Protein AF-A0A1E5XTE6-F1 (afdb_monomer)

Radius of gyration: 17.79 Å; Cα contacts (8 Å, |Δi|>4): 264; chains: 1; bounding box: 43×32×49 Å

Structure (mmCIF, N/CA/C/O backbone):
data_AF-A0A1E5XTE6-F1
#
_entry.id   AF-A0A1E5XTE6-F1
#
loop_
_atom_site.group_PDB
_atom_site.id
_atom_site.type_symbol
_atom_site.label_atom_id
_atom_site.label_alt_id
_atom_site.label_comp_id
_atom_site.label_asym_id
_atom_site.label_entity_id
_atom_site.label_seq_id
_atom_site.pdbx_PDB_ins_code
_atom_site.Cartn_x
_atom_site.Cartn_y
_atom_site.Cartn_z
_atom_site.occupancy
_atom_site.B_iso_or_equiv
_atom_site.auth_seq_id
_atom_site.auth_comp_id
_atom_site.auth_asym_id
_atom_site.auth_atom_id
_atom_site.pdbx_PDB_model_num
ATOM 1 N N . MET A 1 1 ? 0.209 -12.348 11.821 1.00 59.66 1 MET A N 1
ATOM 2 C CA . MET A 1 1 ? -1.000 -13.215 11.866 1.00 59.66 1 MET A CA 1
ATOM 3 C C . MET A 1 1 ? -1.459 -13.633 13.273 1.00 59.66 1 MET A C 1
ATOM 5 O O . MET A 1 1 ? -2.660 -13.763 13.460 1.00 59.66 1 MET A O 1
ATOM 9 N N . LYS A 1 2 ? -0.587 -13.819 14.286 1.00 72.31 2 LYS A N 1
ATOM 10 C CA . LYS A 1 2 ? -1.040 -14.134 15.665 1.00 72.31 2 LYS A CA 1
ATOM 11 C C . LYS A 1 2 ? -1.803 -12.981 16.343 1.00 72.31 2 LYS A C 1
ATOM 13 O O . LYS A 1 2 ? -2.797 -13.250 17.003 1.00 72.31 2 LYS A O 1
ATOM 18 N N . LEU A 1 3 ? -1.388 -11.728 16.138 1.00 76.50 3 LEU A N 1
ATOM 19 C CA . LEU A 1 3 ? -2.021 -10.541 16.736 1.00 76.50 3 LEU A CA 1
ATOM 20 C C . LEU A 1 3 ? -3.487 -10.357 16.299 1.00 76.50 3 LEU A C 1
ATOM 22 O O . LEU A 1 3 ? -4.369 -10.307 17.147 1.00 76.50 3 LEU A O 1
ATOM 26 N N . LEU A 1 4 ? -3.759 -10.395 14.988 1.00 78.06 4 LEU A N 1
ATOM 27 C CA . LEU A 1 4 ? -5.119 -10.281 14.433 1.00 78.06 4 LEU A CA 1
ATOM 28 C C . LEU A 1 4 ? -6.089 -11.329 15.004 1.00 78.06 4 LEU A C 1
ATOM 30 O O . LEU A 1 4 ? -7.251 -11.038 15.254 1.00 78.06 4 LEU A O 1
ATOM 34 N N . ARG A 1 5 ? -5.609 -12.547 15.294 1.00 81.88 5 ARG A N 1
ATOM 35 C CA . ARG A 1 5 ? -6.439 -13.592 15.922 1.00 81.88 5 ARG A CA 1
ATOM 36 C C . ARG A 1 5 ? -6.878 -13.239 17.346 1.00 81.88 5 ARG A C 1
ATOM 38 O O . ARG A 1 5 ? -7.955 -13.659 17.747 1.00 81.88 5 ARG A O 1
ATOM 45 N N . HIS A 1 6 ? -6.070 -12.497 18.106 1.00 84.06 6 HIS A N 1
ATOM 46 C CA . HIS A 1 6 ? -6.408 -12.128 19.488 1.00 84.06 6 HIS A CA 1
ATOM 47 C C . HIS A 1 6 ? -7.470 -11.030 19.544 1.00 84.06 6 HIS A C 1
ATOM 49 O O . HIS A 1 6 ? -8.305 -11.039 20.450 1.00 84.06 6 HIS A O 1
ATOM 55 N N . VAL A 1 7 ? -7.456 -10.118 18.567 1.00 84.50 7 VAL A N 1
ATOM 56 C CA . VAL A 1 7 ? -8.410 -9.005 18.497 1.00 84.50 7 VAL A CA 1
ATOM 57 C C . VAL A 1 7 ? -9.674 -9.331 17.697 1.00 84.50 7 VAL A C 1
ATOM 59 O O . VAL A 1 7 ? -10.677 -8.649 17.856 1.00 84.50 7 VAL A O 1
ATOM 62 N N . ALA A 1 8 ? -9.682 -10.410 16.905 1.00 84.75 8 ALA A N 1
ATOM 63 C CA . ALA A 1 8 ? -10.804 -10.772 16.030 1.00 84.75 8 ALA A CA 1
ATOM 64 C C . ALA A 1 8 ? -12.168 -10.880 16.739 1.00 84.75 8 ALA A C 1
ATOM 66 O O . ALA A 1 8 ? -13.195 -10.585 16.134 1.00 84.75 8 ALA A O 1
ATOM 67 N N . LYS A 1 9 ? -12.189 -11.269 18.020 1.00 90.38 9 LYS A N 1
ATOM 68 C CA . LYS A 1 9 ? -13.421 -11.371 18.825 1.00 90.38 9 LYS A CA 1
ATOM 69 C C . LYS A 1 9 ? -14.097 -10.023 19.121 1.00 90.38 9 LYS A C 1
ATOM 71 O O . LYS A 1 9 ? -15.209 -10.018 19.628 1.00 90.38 9 LYS A O 1
ATOM 76 N N . PHE A 1 10 ? -13.431 -8.906 18.828 1.00 91.50 10 PHE A N 1
ATOM 77 C CA . PHE A 1 10 ? -13.929 -7.547 19.059 1.00 91.50 10 PHE A CA 1
ATOM 78 C C . PHE A 1 10 ? -14.399 -6.852 17.768 1.00 91.50 10 PHE A C 1
ATOM 80 O O . PHE A 1 10 ? -14.684 -5.661 17.779 1.00 91.50 10 PHE A O 1
ATOM 87 N N . ARG A 1 11 ? -14.473 -7.563 16.633 1.00 89.00 11 ARG A N 1
ATOM 88 C CA . ARG A 1 11 ? -14.820 -6.968 15.326 1.00 89.00 11 ARG A CA 1
ATOM 89 C C . ARG A 1 11 ? -16.251 -6.445 15.230 1.00 89.00 11 ARG A C 1
ATOM 91 O O . ARG A 1 11 ? -16.486 -5.475 14.525 1.00 89.00 11 ARG A O 1
ATOM 98 N N . GLU A 1 12 ? -17.187 -7.091 15.922 1.00 89.25 12 GLU A N 1
ATOM 99 C CA . GLU A 1 12 ? -18.621 -6.783 15.815 1.00 89.25 12 GLU A CA 1
ATOM 100 C C . GLU A 1 12 ? -19.008 -5.477 16.517 1.00 89.25 12 GLU A C 1
ATOM 102 O O . GLU A 1 12 ? -20.039 -4.881 16.208 1.00 89.25 12 GLU A O 1
ATOM 107 N N . LYS A 1 13 ? -18.190 -5.020 17.472 1.00 92.88 13 LYS A N 1
ATOM 108 C CA . LYS A 1 13 ? -18.431 -3.768 18.181 1.00 92.88 13 LYS A CA 1
ATOM 109 C C . LYS A 1 13 ? -17.763 -2.621 17.437 1.00 92.88 13 LYS A C 1
ATOM 111 O O . LYS A 1 13 ? -16.581 -2.691 17.125 1.00 92.88 13 LYS A O 1
ATOM 116 N N . VAL A 1 14 ? -18.516 -1.551 17.208 1.00 93.69 14 VAL A N 1
ATOM 117 C CA . VAL A 1 14 ? -18.035 -0.327 16.559 1.00 93.69 14 VAL A CA 1
ATOM 118 C C . VAL A 1 14 ? -17.758 0.740 17.617 1.00 93.69 14 VAL A C 1
ATOM 120 O O . VAL A 1 14 ? -18.529 0.908 18.564 1.00 93.69 14 VAL A O 1
ATOM 123 N N . VAL A 1 15 ? -16.641 1.445 17.464 1.00 95.44 15 VAL A N 1
ATOM 124 C CA . VAL A 1 15 ? -16.183 2.547 18.319 1.00 95.44 15 VAL A CA 1
ATOM 125 C C . VAL A 1 15 ? -15.617 3.679 17.455 1.00 95.44 15 VAL A C 1
ATOM 127 O O . VAL A 1 15 ? -15.403 3.505 16.258 1.00 95.44 15 VAL A O 1
ATOM 130 N N . SER A 1 16 ? -15.364 4.843 18.056 1.00 94.94 16 SER A N 1
ATOM 131 C CA . SER A 1 16 ? -14.774 5.983 17.347 1.00 94.94 16 SER A CA 1
ATOM 132 C C . SER A 1 16 ? -13.249 5.952 17.441 1.00 94.94 16 SER A C 1
ATOM 134 O O . SER A 1 16 ? -12.698 6.036 18.537 1.00 94.94 16 SER A O 1
ATOM 136 N N . VAL A 1 17 ? -12.572 5.872 16.295 1.00 92.75 17 VAL A N 1
ATOM 137 C CA . VAL A 1 17 ? -11.114 6.015 16.163 1.00 92.75 17 VAL A CA 1
ATOM 138 C C . VAL A 1 17 ? -10.849 7.189 15.234 1.00 92.75 17 VAL A C 1
ATOM 140 O O . VAL A 1 17 ? -11.405 7.255 14.141 1.00 92.75 17 VAL A O 1
ATOM 143 N N . PHE A 1 18 ? -10.045 8.158 15.675 1.00 90.56 18 PHE A N 1
ATOM 144 C CA . PHE A 1 18 ? -9.813 9.409 14.941 1.00 90.56 18 PHE A CA 1
ATOM 145 C C . PHE A 1 18 ? -11.105 10.110 14.484 1.00 90.56 18 PHE A C 1
ATOM 147 O O . PHE A 1 18 ? -11.116 10.748 13.437 1.00 90.56 18 PHE A O 1
ATOM 154 N N . GLY A 1 19 ? -12.210 9.990 15.229 1.00 91.19 19 GLY A N 1
ATOM 155 C CA . GLY A 1 19 ? -13.491 10.618 14.889 1.00 91.19 19 GLY A CA 1
ATOM 156 C C . GLY A 1 19 ? -14.274 9.943 13.754 1.00 91.19 19 GLY A C 1
ATOM 157 O O . GLY A 1 19 ? -15.146 10.590 13.178 1.00 91.19 19 GLY A O 1
ATOM 158 N N . VAL A 1 20 ? -13.959 8.693 13.405 1.00 95.62 20 VAL A N 1
ATOM 159 C CA . VAL A 1 20 ? -14.727 7.853 12.466 1.00 95.62 20 VAL A CA 1
ATOM 160 C C . VAL A 1 20 ? -15.014 6.488 13.075 1.00 95.62 20 VAL A C 1
ATOM 162 O O . VAL A 1 20 ? -14.277 6.013 13.938 1.00 95.62 20 VAL A O 1
ATOM 165 N N . ASP A 1 21 ? -16.080 5.857 12.593 1.00 96.62 21 ASP A N 1
ATOM 166 C CA . ASP A 1 21 ? -16.481 4.519 13.012 1.00 96.62 21 ASP A CA 1
ATOM 167 C C . ASP A 1 21 ? -15.451 3.473 12.571 1.00 96.62 21 ASP A C 1
ATOM 169 O O . ASP A 1 21 ? -15.122 3.346 11.388 1.00 96.62 21 ASP A O 1
ATOM 173 N N . ALA A 1 22 ? -14.959 2.709 13.541 1.00 97.19 22 ALA A N 1
ATOM 174 C CA . ALA A 1 22 ? -13.994 1.634 13.375 1.00 97.19 22 ALA A CA 1
ATOM 175 C C . ALA A 1 22 ? -14.396 0.432 14.245 1.00 97.19 22 ALA A C 1
ATOM 177 O O . ALA A 1 22 ? -15.041 0.615 15.282 1.00 97.19 22 ALA A O 1
ATOM 178 N N . PRO A 1 23 ? -14.006 -0.802 13.890 1.00 96.81 23 PRO A N 1
ATOM 179 C CA . PRO A 1 23 ? -14.195 -1.932 14.786 1.00 96.81 23 PRO A CA 1
ATOM 180 C C . PRO A 1 23 ? -13.343 -1.760 16.052 1.00 96.81 23 PRO A C 1
ATOM 182 O O . PRO A 1 23 ? -12.212 -1.271 16.000 1.00 96.81 23 PRO A O 1
ATOM 185 N N . GLU A 1 24 ? -13.851 -2.215 17.196 1.00 96.56 24 GLU A N 1
ATOM 186 C CA . GLU A 1 24 ? -13.139 -2.183 18.480 1.00 96.56 24 GLU A CA 1
ATOM 187 C C . GLU A 1 24 ? -11.806 -2.939 18.386 1.00 96.56 24 GLU A C 1
ATOM 189 O O . GLU A 1 24 ? -10.819 -2.526 18.990 1.00 96.56 24 GLU A O 1
ATOM 194 N N . SER A 1 25 ? -11.726 -3.976 17.543 1.00 96.69 25 SER A N 1
ATOM 195 C CA . SER A 1 25 ? -10.467 -4.664 17.240 1.00 96.69 25 SER A CA 1
ATOM 196 C C . SER A 1 25 ? -9.388 -3.738 16.664 1.00 96.69 25 SER A C 1
ATOM 198 O O . SER A 1 25 ? -8.224 -3.888 17.030 1.00 96.69 25 SER A O 1
ATOM 200 N N . ALA A 1 26 ? -9.749 -2.769 15.815 1.00 97.06 26 ALA A N 1
ATOM 201 C CA . ALA A 1 26 ? -8.817 -1.765 15.305 1.00 97.06 26 ALA A CA 1
ATOM 202 C C . ALA A 1 26 ? -8.461 -0.735 16.385 1.00 97.06 26 ALA A C 1
ATOM 204 O O . ALA A 1 26 ? -7.284 -0.419 16.544 1.00 97.06 26 ALA A O 1
ATOM 205 N N . SER A 1 27 ? -9.441 -0.273 17.172 1.00 97.00 27 SER A N 1
ATOM 206 C CA . SER A 1 27 ? -9.195 0.660 18.285 1.00 97.00 27 SER A CA 1
ATOM 207 C C . SER A 1 27 ? -8.181 0.109 19.277 1.00 97.00 27 SER A C 1
ATOM 209 O O . SER A 1 27 ? -7.218 0.793 19.593 1.00 97.00 27 SER A O 1
ATOM 211 N N . LEU A 1 28 ? -8.325 -1.153 19.693 1.00 96.12 28 LEU A N 1
ATOM 212 C CA . LEU A 1 28 ? -7.395 -1.788 20.629 1.00 96.12 28 LEU A CA 1
ATOM 213 C C . LEU A 1 28 ? -5.955 -1.809 20.096 1.00 96.12 28 LEU A C 1
ATOM 215 O O . LEU A 1 28 ? -5.012 -1.645 20.864 1.00 96.12 28 LEU A O 1
ATOM 219 N N . LEU A 1 29 ? -5.772 -1.999 18.785 1.00 96.88 29 LEU A N 1
ATOM 220 C CA . LEU A 1 29 ? -4.450 -1.960 18.156 1.00 96.88 29 LEU A CA 1
ATOM 221 C C . LEU A 1 29 ? -3.876 -0.537 18.115 1.00 96.88 29 LEU A C 1
ATOM 223 O O . LEU A 1 29 ? -2.678 -0.367 18.330 1.00 96.88 29 LEU A O 1
ATOM 227 N N . ILE A 1 30 ? -4.716 0.473 17.874 1.00 97.50 30 ILE A N 1
ATOM 228 C CA . ILE A 1 30 ? -4.314 1.885 17.918 1.00 97.50 30 ILE A CA 1
ATOM 229 C C . ILE A 1 30 ? -3.987 2.322 19.349 1.00 97.50 30 ILE A C 1
ATOM 231 O O . ILE A 1 30 ? -2.958 2.955 19.565 1.00 97.50 30 ILE A O 1
ATOM 235 N N . ASP A 1 31 ? -4.771 1.915 20.345 1.00 95.62 31 ASP A N 1
ATOM 236 C CA . ASP A 1 31 ? -4.532 2.247 21.755 1.00 95.62 31 ASP A CA 1
ATOM 237 C C . ASP A 1 31 ? -3.196 1.673 22.262 1.00 95.62 31 ASP A C 1
ATOM 239 O O . ASP A 1 31 ? -2.497 2.302 23.061 1.00 95.62 31 ASP A O 1
ATOM 243 N N . MET A 1 32 ? -2.779 0.509 21.746 1.00 95.75 32 MET A N 1
ATOM 244 C CA . MET A 1 32 ? -1.471 -0.084 22.054 1.00 95.75 32 MET A CA 1
ATOM 245 C C . MET A 1 32 ? -0.282 0.769 21.585 1.00 95.75 32 MET A C 1
ATOM 247 O O . MET A 1 32 ? 0.823 0.605 22.116 1.00 95.75 32 MET A O 1
ATOM 251 N N . LEU A 1 33 ? -0.473 1.702 20.643 1.00 95.81 33 LEU A N 1
ATOM 252 C CA . LEU A 1 33 ? 0.588 2.619 20.218 1.00 95.81 33 LEU A CA 1
ATOM 253 C C . LEU A 1 33 ? 1.073 3.494 21.380 1.00 95.81 33 LEU A C 1
ATOM 255 O O . LEU A 1 33 ? 2.259 3.801 21.438 1.00 95.81 33 LEU A O 1
ATOM 259 N N . ALA A 1 34 ? 0.218 3.849 22.344 1.00 94.81 34 ALA A N 1
ATOM 260 C CA . ALA A 1 34 ? 0.623 4.669 23.490 1.00 94.81 34 ALA A CA 1
ATOM 261 C C . ALA A 1 34 ? 1.666 3.986 24.400 1.00 94.81 34 ALA A C 1
ATOM 263 O O . ALA A 1 34 ? 2.320 4.654 25.195 1.00 94.81 34 ALA A O 1
ATOM 264 N N . GLN A 1 35 ? 1.815 2.661 24.295 1.00 95.56 35 GLN A N 1
ATOM 265 C CA . GLN A 1 35 ? 2.713 1.847 25.125 1.00 95.56 35 GLN A CA 1
ATOM 266 C C . GLN A 1 35 ? 3.827 1.167 24.316 1.00 95.56 35 GLN A C 1
ATOM 268 O O . GLN A 1 35 ? 4.592 0.376 24.864 1.00 95.56 35 GLN A O 1
ATOM 273 N N . THR A 1 36 ? 3.908 1.431 23.011 1.00 96.00 36 THR A N 1
ATOM 274 C CA . THR A 1 36 ? 4.848 0.753 22.113 1.00 96.00 36 THR A CA 1
ATOM 275 C C . THR A 1 36 ? 5.836 1.763 21.554 1.00 96.00 36 THR A C 1
ATOM 277 O O . THR A 1 36 ? 5.445 2.616 20.766 1.00 96.00 36 THR A O 1
ATOM 280 N N . GLU A 1 37 ? 7.113 1.658 21.916 1.00 95.06 37 GLU A N 1
ATOM 281 C CA . GLU A 1 37 ? 8.170 2.532 21.378 1.00 95.06 37 GLU A CA 1
ATOM 282 C C . GLU A 1 37 ? 8.828 1.959 20.115 1.00 95.06 37 GLU A C 1
ATOM 284 O O . GLU A 1 37 ? 9.265 2.716 19.253 1.00 95.06 37 GLU A O 1
ATOM 289 N N . ASP A 1 38 ? 8.871 0.628 19.972 1.00 96.44 38 ASP A N 1
ATOM 290 C CA . ASP A 1 38 ? 9.551 -0.038 18.857 1.00 96.44 38 ASP A CA 1
ATOM 291 C C . ASP A 1 38 ? 8.891 0.288 17.496 1.00 96.44 38 ASP A C 1
ATOM 293 O O . ASP A 1 38 ? 7.729 -0.081 17.278 1.00 96.44 38 ASP A O 1
ATOM 297 N N . PRO A 1 39 ? 9.612 0.920 16.547 1.00 93.75 39 PRO A N 1
ATOM 298 C CA . PRO A 1 39 ? 9.054 1.342 15.260 1.00 93.75 39 PRO A CA 1
ATOM 299 C C . PRO A 1 39 ? 8.437 0.204 14.435 1.00 93.75 39 PRO A C 1
ATOM 301 O O . PRO A 1 39 ? 7.409 0.387 13.779 1.00 93.75 39 PRO A O 1
ATOM 304 N N . MET A 1 40 ? 9.022 -0.996 14.484 1.00 92.19 40 MET A N 1
ATOM 305 C CA . MET A 1 40 ? 8.545 -2.148 13.713 1.00 92.19 40 MET A CA 1
ATOM 306 C C . MET A 1 40 ? 7.235 -2.705 14.275 1.00 92.19 40 MET A C 1
ATOM 308 O O . MET A 1 40 ? 6.316 -3.048 13.519 1.00 92.19 40 MET A O 1
ATOM 312 N N . LEU A 1 41 ? 7.112 -2.766 15.601 1.00 95.12 41 LEU A N 1
ATOM 313 C CA . LEU A 1 41 ? 5.874 -3.133 16.277 1.00 95.12 41 LEU A CA 1
ATOM 314 C C . LEU A 1 41 ? 4.791 -2.083 16.047 1.00 95.12 41 LEU A C 1
ATOM 316 O O . LEU A 1 41 ? 3.669 -2.453 15.708 1.00 95.12 41 LEU A O 1
ATOM 320 N N . ARG A 1 42 ? 5.121 -0.792 16.134 1.00 97.06 42 ARG A N 1
ATOM 321 C CA . ARG A 1 42 ? 4.185 0.300 15.819 1.00 97.06 42 ARG A CA 1
ATOM 322 C C . ARG A 1 42 ? 3.669 0.207 14.383 1.00 97.06 42 ARG A C 1
ATOM 324 O O . ARG A 1 42 ? 2.462 0.210 14.156 1.00 97.06 42 ARG A O 1
ATOM 331 N N . SER A 1 43 ? 4.565 0.002 13.418 1.00 94.56 43 SER A N 1
ATOM 332 C CA . SER A 1 43 ? 4.220 -0.250 12.013 1.00 94.56 43 SER A CA 1
ATOM 333 C C . SER A 1 43 ? 3.274 -1.454 11.855 1.00 94.56 43 SER A C 1
ATOM 335 O O . SER A 1 43 ? 2.285 -1.385 11.120 1.00 94.56 43 SER A O 1
ATOM 337 N N . THR A 1 44 ? 3.515 -2.532 12.610 1.00 94.88 44 THR A N 1
ATOM 338 C CA . THR A 1 44 ? 2.650 -3.724 12.638 1.00 94.88 44 THR A CA 1
ATOM 339 C C . THR A 1 44 ? 1.271 -3.435 13.239 1.00 94.88 44 THR A C 1
ATOM 341 O O . THR A 1 44 ? 0.275 -3.968 12.746 1.00 94.88 44 THR A O 1
ATOM 344 N N . LEU A 1 45 ? 1.192 -2.606 14.284 1.00 97.31 45 LEU A N 1
ATOM 345 C CA . LEU A 1 45 ? -0.068 -2.203 14.914 1.00 97.31 45 LEU A CA 1
ATOM 346 C C . LEU A 1 45 ? -0.937 -1.403 13.943 1.00 97.31 45 LEU A C 1
ATOM 348 O O . LEU A 1 45 ? -2.095 -1.767 13.741 1.00 97.31 45 LEU A O 1
ATOM 352 N N . TYR A 1 46 ? -0.364 -0.406 13.263 1.00 98.00 46 TYR A N 1
ATOM 353 C CA . TYR A 1 46 ? -1.074 0.333 12.219 1.00 98.00 46 TYR A CA 1
ATOM 354 C C . TYR A 1 46 ? -1.561 -0.583 11.092 1.00 98.00 46 TYR A C 1
ATOM 356 O O . TYR A 1 46 ? -2.743 -0.565 10.755 1.00 98.00 46 TYR A O 1
ATOM 364 N N . GLY A 1 47 ? -0.682 -1.424 10.533 1.00 96.62 47 GLY A N 1
ATOM 365 C CA . GLY A 1 47 ? -1.064 -2.350 9.460 1.00 96.62 47 GLY A CA 1
ATOM 366 C C . GLY A 1 47 ? -2.155 -3.336 9.892 1.00 96.62 47 GLY A C 1
ATOM 367 O O . GLY A 1 47 ? -3.062 -3.658 9.120 1.00 96.62 47 GLY A O 1
ATOM 368 N N . GLY A 1 48 ? -2.113 -3.777 11.152 1.00 96.50 48 GLY A N 1
ATOM 369 C CA . GLY A 1 48 ? -3.155 -4.610 11.734 1.00 96.50 48 GLY A CA 1
ATOM 370 C C . GLY A 1 48 ? -4.490 -3.878 11.863 1.00 96.50 48 GLY A C 1
ATOM 371 O O . GLY A 1 48 ? -5.513 -4.424 11.463 1.00 96.50 48 GLY A O 1
ATOM 372 N N . ALA A 1 49 ? -4.478 -2.639 12.354 1.00 97.69 49 ALA A N 1
ATOM 373 C CA . ALA A 1 49 ? -5.679 -1.827 12.510 1.00 97.69 49 ALA A CA 1
ATOM 374 C C . ALA A 1 49 ? -6.337 -1.508 11.156 1.00 97.69 49 ALA A C 1
ATOM 376 O O . ALA A 1 49 ? -7.546 -1.684 11.016 1.00 97.69 49 ALA A O 1
ATOM 377 N N . VAL A 1 50 ? -5.547 -1.154 10.132 1.00 98.12 50 VAL A N 1
ATOM 378 C CA . VAL A 1 50 ? -6.037 -0.999 8.748 1.00 98.12 50 VAL A CA 1
ATOM 379 C C . VAL A 1 50 ? -6.700 -2.289 8.261 1.00 98.12 50 VAL A C 1
ATOM 381 O O . VAL A 1 50 ? -7.820 -2.251 7.756 1.00 98.12 50 VAL A O 1
ATOM 384 N N . THR A 1 51 ? -6.050 -3.441 8.458 1.00 97.19 51 THR A N 1
ATOM 385 C CA . THR A 1 51 ? -6.593 -4.745 8.040 1.00 97.19 51 THR A CA 1
ATOM 386 C C . THR A 1 51 ? -7.936 -5.041 8.710 1.00 97.19 51 THR A C 1
ATOM 388 O O . THR A 1 51 ? -8.874 -5.476 8.047 1.00 97.19 51 THR A O 1
ATOM 391 N N . GLU A 1 52 ? -8.051 -4.802 10.017 1.00 97.31 52 GLU A N 1
ATOM 392 C CA . GLU A 1 52 ? -9.300 -5.001 10.758 1.00 97.31 52 GLU A CA 1
ATOM 393 C C . GLU A 1 52 ? -10.424 -4.095 10.232 1.00 97.31 52 GLU A C 1
ATOM 395 O O . GLU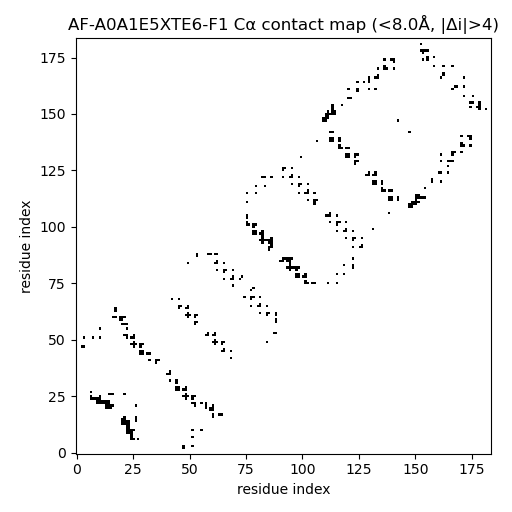 A 1 52 ? -11.538 -4.575 10.016 1.00 97.31 52 GLU A O 1
ATOM 400 N N . CYS A 1 53 ? -10.126 -2.822 9.948 1.00 97.88 53 CYS A N 1
ATOM 401 C CA . CYS A 1 53 ? -11.083 -1.894 9.345 1.00 97.88 53 CYS A CA 1
ATOM 402 C C . CYS A 1 53 ? -11.550 -2.360 7.958 1.00 97.88 53 CYS A C 1
ATOM 404 O O . CYS A 1 53 ? -12.754 -2.393 7.704 1.00 97.88 53 CYS A O 1
ATOM 406 N N . LEU A 1 54 ? -10.626 -2.766 7.079 1.00 96.88 54 LEU A N 1
ATOM 407 C CA . LEU A 1 54 ? -10.959 -3.262 5.738 1.00 96.88 54 LEU A CA 1
ATOM 408 C C . LEU A 1 54 ? -11.834 -4.524 5.800 1.00 96.88 54 LEU A C 1
ATOM 410 O O . LEU A 1 54 ? -12.816 -4.624 5.069 1.00 96.88 54 LEU A O 1
ATOM 414 N N . LEU A 1 55 ? -11.543 -5.455 6.718 1.00 95.44 55 LEU A N 1
ATOM 415 C CA . LEU A 1 55 ? -12.340 -6.675 6.912 1.00 95.44 55 LEU A CA 1
ATOM 416 C C . LEU A 1 55 ? -13.781 -6.405 7.362 1.00 95.44 55 LEU A C 1
ATOM 418 O O . LEU A 1 55 ? -14.645 -7.248 7.137 1.00 95.44 55 LEU A O 1
ATOM 422 N N . GLN A 1 56 ? -14.034 -5.284 8.038 1.00 96.06 56 GLN A N 1
ATOM 423 C CA . GLN A 1 56 ? -15.370 -4.886 8.495 1.00 96.06 56 GLN A CA 1
ATOM 424 C C . GLN A 1 56 ? -16.030 -3.839 7.587 1.00 96.06 56 GLN A C 1
ATOM 426 O O . GLN A 1 56 ? -17.134 -3.387 7.874 1.00 96.06 56 GLN A O 1
ATOM 431 N N . GLY A 1 57 ? -15.380 -3.446 6.486 1.00 95.44 57 GLY A N 1
ATOM 432 C CA . GLY A 1 57 ? -15.896 -2.416 5.583 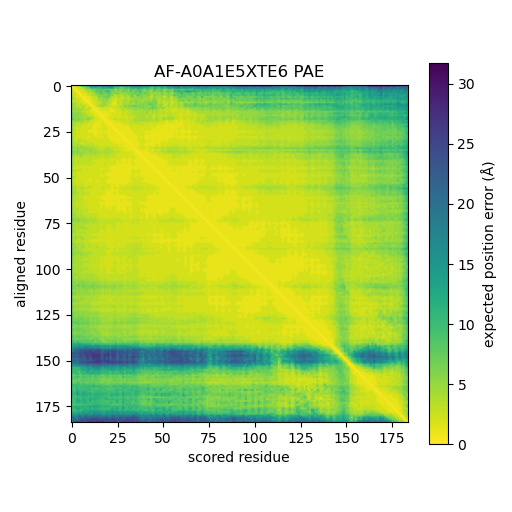1.00 95.44 57 GLY A CA 1
ATOM 433 C C . GLY A 1 57 ? -15.843 -0.993 6.156 1.00 95.44 57 GLY A C 1
ATOM 434 O O . GLY A 1 57 ? -16.466 -0.088 5.606 1.00 95.44 57 GLY A O 1
ATOM 435 N N . CYS A 1 58 ? -15.082 -0.757 7.227 1.00 97.25 58 CYS A N 1
ATOM 436 C CA . CYS A 1 58 ? -14.875 0.568 7.818 1.00 97.25 58 CYS A CA 1
ATOM 437 C C . CYS A 1 58 ? -13.811 1.355 7.029 1.00 97.25 58 CYS A C 1
ATOM 439 O O . CYS A 1 58 ? -12.725 1.649 7.533 1.00 97.25 58 CYS A O 1
ATOM 441 N N . LEU A 1 59 ? -14.110 1.676 5.765 1.00 97.75 59 LEU A N 1
ATOM 442 C CA . LEU A 1 59 ? -13.144 2.231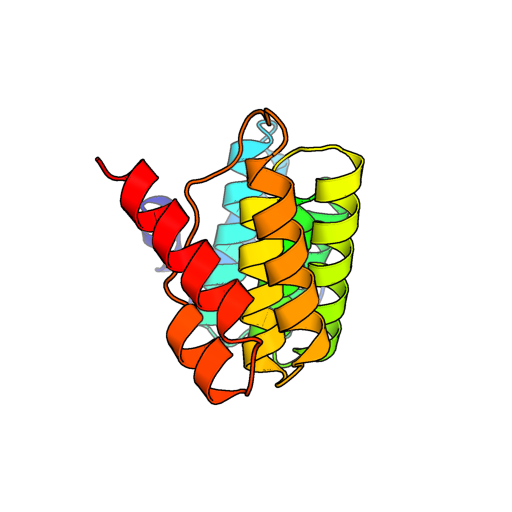 4.806 1.00 97.75 59 LEU A CA 1
ATOM 443 C C . LEU A 1 59 ? -12.567 3.588 5.246 1.00 97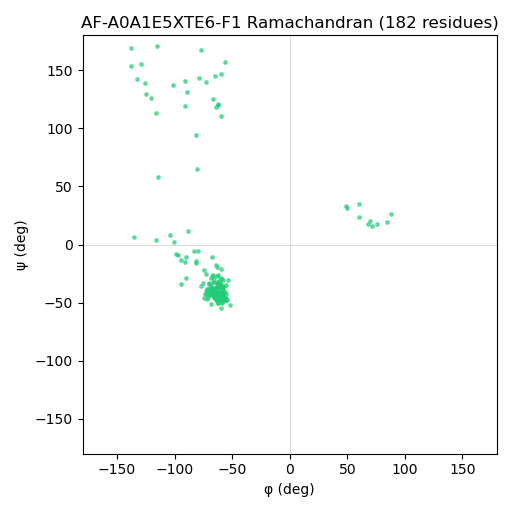.75 59 LEU A C 1
ATOM 445 O O . LEU A 1 59 ? -11.355 3.780 5.201 1.00 97.75 59 LEU A O 1
ATOM 449 N N . SER A 1 60 ? -13.401 4.496 5.764 1.00 97.69 60 SER A N 1
ATOM 450 C CA . SER A 1 60 ? -12.943 5.807 6.255 1.00 97.69 60 SER A CA 1
ATOM 451 C C . SER A 1 60 ? -11.959 5.692 7.425 1.00 97.69 60 SER A C 1
ATOM 453 O O . SER A 1 60 ? -11.036 6.497 7.542 1.00 97.69 60 SER A O 1
ATOM 455 N N . ALA A 1 61 ? -12.137 4.691 8.294 1.00 98.00 61 ALA A N 1
ATOM 456 C CA . ALA A 1 61 ? -11.204 4.422 9.384 1.00 98.00 61 ALA A CA 1
ATOM 457 C C . ALA A 1 61 ? -9.897 3.816 8.871 1.00 98.00 61 ALA A C 1
ATOM 459 O O . ALA A 1 61 ? -8.830 4.243 9.305 1.00 98.00 61 ALA A O 1
ATOM 460 N N . ALA A 1 62 ? -9.962 2.873 7.923 1.00 98.44 62 ALA A N 1
ATOM 461 C CA . ALA A 1 62 ? -8.770 2.327 7.274 1.00 98.44 62 ALA A CA 1
ATOM 462 C C . ALA A 1 62 ? -7.916 3.442 6.645 1.00 98.44 62 ALA A C 1
ATOM 464 O O . ALA A 1 62 ? -6.712 3.499 6.889 1.00 98.44 62 ALA A O 1
ATOM 465 N N . GLU A 1 63 ? -8.550 4.367 5.918 1.00 98.44 63 GLU A N 1
ATOM 466 C CA . GLU A 1 63 ? -7.883 5.530 5.329 1.00 98.44 63 GLU A CA 1
ATOM 467 C C . GLU A 1 63 ? -7.219 6.411 6.396 1.00 98.44 63 GLU A C 1
ATOM 469 O O . GLU A 1 63 ? -6.012 6.640 6.330 1.00 98.44 63 GLU A O 1
ATOM 474 N N . ARG A 1 64 ? -7.969 6.869 7.412 1.00 98.25 64 ARG A N 1
ATOM 475 C CA . ARG A 1 64 ? -7.415 7.751 8.457 1.00 98.25 64 ARG A CA 1
ATOM 476 C C . ARG A 1 64 ? -6.256 7.111 9.213 1.00 98.25 64 ARG A C 1
ATOM 478 O O . ARG A 1 64 ? -5.281 7.789 9.516 1.00 98.25 64 ARG A O 1
ATOM 485 N N . ILE A 1 65 ? -6.339 5.813 9.498 1.00 98.44 65 ILE A N 1
ATOM 486 C CA . ILE A 1 65 ? -5.265 5.076 10.169 1.00 98.44 65 ILE A CA 1
ATOM 487 C C . ILE A 1 65 ? -4.024 4.976 9.270 1.00 98.44 65 ILE A C 1
ATOM 489 O O . ILE A 1 65 ? -2.905 5.135 9.759 1.00 98.44 65 ILE A O 1
ATOM 493 N N . ALA A 1 66 ? -4.193 4.732 7.968 1.00 98.31 66 ALA A N 1
ATOM 494 C CA . ALA A 1 66 ? -3.072 4.693 7.031 1.00 98.31 66 ALA A CA 1
ATOM 495 C C . ALA A 1 66 ? -2.405 6.068 6.861 1.00 98.31 66 ALA A C 1
ATOM 497 O O . ALA A 1 66 ? -1.177 6.135 6.801 1.00 98.31 66 ALA A O 1
ATOM 498 N N . VAL A 1 67 ? -3.192 7.150 6.844 1.00 98.31 67 VAL A N 1
ATOM 499 C CA . VAL A 1 67 ? -2.675 8.528 6.856 1.00 98.31 67 VAL A CA 1
ATOM 500 C C . VAL A 1 67 ? -1.885 8.788 8.137 1.00 98.31 67 VAL A C 1
ATOM 502 O O . VAL A 1 67 ? -0.726 9.174 8.044 1.00 98.31 67 VAL A O 1
ATOM 505 N N . ALA A 1 68 ? -2.442 8.474 9.312 1.00 97.94 68 ALA A N 1
ATOM 506 C CA . ALA A 1 68 ? -1.752 8.648 10.594 1.00 97.94 68 ALA A CA 1
ATOM 507 C C . ALA A 1 68 ? -0.425 7.869 10.658 1.00 97.94 68 ALA A C 1
ATOM 509 O O . ALA A 1 68 ? 0.585 8.386 11.131 1.00 97.94 68 ALA A O 1
ATOM 510 N N . ARG A 1 69 ? -0.390 6.643 10.112 1.00 97.62 69 ARG A N 1
ATOM 511 C CA . ARG A 1 69 ? 0.859 5.882 9.973 1.00 97.62 69 ARG A CA 1
ATOM 512 C C . ARG A 1 69 ? 1.882 6.646 9.131 1.00 97.62 69 ARG A C 1
ATOM 514 O O . ARG A 1 69 ? 3.048 6.708 9.502 1.00 97.62 69 ARG A O 1
ATOM 521 N N . HIS A 1 70 ? 1.477 7.182 7.983 1.00 98.06 70 HIS A N 1
ATOM 522 C CA . HIS A 1 70 ? 2.393 7.927 7.125 1.00 98.06 70 HIS A CA 1
ATOM 523 C C . HIS A 1 70 ? 2.866 9.237 7.764 1.00 98.06 70 HIS A C 1
ATOM 525 O O . HIS A 1 70 ? 4.048 9.548 7.670 1.00 98.06 70 HIS A O 1
ATOM 531 N N . GLU A 1 71 ? 1.995 9.954 8.474 1.00 97.56 71 GLU A N 1
ATOM 532 C CA . GLU A 1 71 ? 2.368 11.152 9.237 1.00 97.56 71 GLU A CA 1
ATOM 533 C C . GLU A 1 71 ? 3.408 10.855 10.323 1.00 97.56 71 GLU A C 1
ATOM 535 O O . GLU A 1 71 ? 4.278 11.684 10.578 1.00 97.56 71 GLU A O 1
ATOM 540 N N . GLU A 1 72 ? 3.351 9.672 10.937 1.00 97.25 72 GLU A N 1
ATOM 541 C CA . GLU A 1 72 ? 4.311 9.264 11.961 1.00 97.25 72 GLU A CA 1
ATOM 542 C C . GLU A 1 72 ? 5.685 8.878 11.392 1.00 97.25 72 GLU A C 1
ATOM 544 O O . GLU A 1 72 ? 6.707 9.283 11.944 1.00 97.25 72 GLU A O 1
ATOM 549 N N . PHE A 1 73 ? 5.727 8.075 10.324 1.00 97.06 73 PHE A N 1
ATOM 550 C CA . PHE A 1 73 ? 6.987 7.514 9.813 1.00 97.06 73 PHE A CA 1
ATOM 551 C C . PHE A 1 73 ? 7.619 8.336 8.688 1.00 97.06 73 PHE A C 1
ATOM 553 O O . PHE A 1 73 ? 8.842 8.370 8.582 1.00 97.06 73 PHE A O 1
ATOM 560 N N . GLN A 1 74 ? 6.802 8.965 7.838 1.00 95.88 74 GLN A N 1
ATOM 561 C CA . GLN A 1 74 ? 7.222 9.771 6.684 1.00 95.88 74 GLN A CA 1
ATOM 562 C C . GLN A 1 74 ? 8.268 9.089 5.776 1.00 95.88 74 GLN A C 1
ATOM 564 O O . GLN A 1 74 ? 9.126 9.743 5.186 1.00 95.88 74 GLN A O 1
ATOM 569 N N . ASP A 1 75 ? 8.193 7.761 5.658 1.00 95.25 75 ASP A N 1
ATOM 570 C CA . ASP A 1 75 ? 9.148 6.928 4.919 1.00 95.25 75 ASP A CA 1
ATOM 571 C C . ASP A 1 75 ? 8.528 6.225 3.690 1.00 95.25 75 ASP A C 1
ATOM 573 O O . ASP A 1 75 ? 7.307 6.186 3.499 1.00 95.25 75 ASP A O 1
ATOM 577 N N . ILE A 1 76 ? 9.383 5.609 2.866 1.00 95.88 76 ILE A N 1
ATOM 578 C CA . ILE A 1 76 ? 8.993 4.874 1.648 1.00 95.88 76 ILE A CA 1
ATOM 579 C C . ILE A 1 76 ? 7.959 3.775 1.961 1.00 95.88 76 ILE A C 1
ATOM 581 O O . ILE A 1 76 ? 6.971 3.609 1.244 1.00 95.88 76 ILE A O 1
ATOM 585 N N . LEU A 1 77 ? 8.152 3.024 3.051 1.00 94.75 77 LEU A N 1
ATOM 586 C CA . LEU A 1 77 ? 7.284 1.897 3.414 1.00 94.75 77 LEU A CA 1
ATOM 587 C C . LEU A 1 77 ? 5.895 2.361 3.875 1.00 94.75 77 LEU A C 1
ATOM 589 O O . LEU A 1 77 ? 4.889 1.673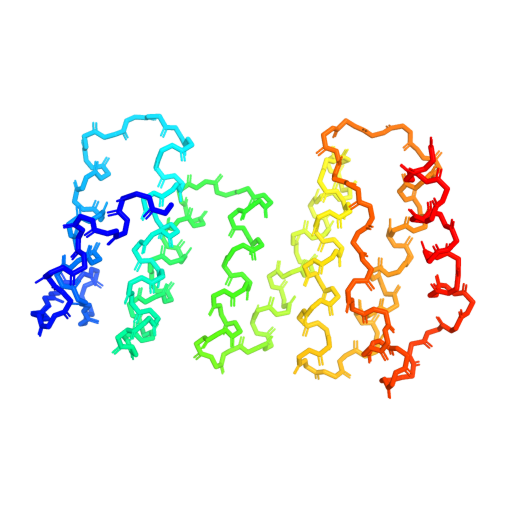 3.652 1.00 94.75 77 LEU A O 1
ATOM 593 N N . SER A 1 78 ? 5.823 3.517 4.529 1.00 97.00 78 SER A N 1
ATOM 594 C CA . SER A 1 78 ? 4.577 4.162 4.922 1.00 97.00 78 SER A CA 1
ATOM 595 C C . SER A 1 78 ? 3.809 4.707 3.728 1.00 97.00 78 SER A C 1
ATOM 597 O O . SER A 1 78 ? 2.621 4.397 3.622 1.00 97.00 78 SER A O 1
ATOM 599 N N . LEU A 1 79 ? 4.489 5.342 2.768 1.00 97.56 79 LEU A N 1
ATOM 600 C CA . LEU A 1 79 ? 3.895 5.748 1.488 1.00 97.56 79 LEU A CA 1
ATOM 601 C C . LEU A 1 79 ? 3.333 4.565 0.698 1.00 97.56 79 LEU A C 1
ATOM 603 O O . LEU A 1 79 ? 2.189 4.608 0.250 1.00 97.56 79 LEU A O 1
ATOM 607 N N . MET A 1 80 ? 4.094 3.478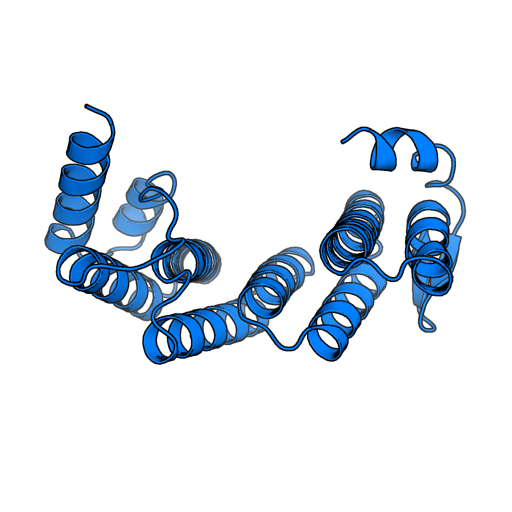 0.566 1.00 97.31 80 MET A N 1
ATOM 608 C CA . MET A 1 80 ? 3.643 2.280 -0.151 1.00 97.31 80 MET A CA 1
ATOM 609 C C . MET A 1 80 ? 2.402 1.638 0.481 1.00 97.31 80 MET A C 1
ATOM 611 O O . MET A 1 80 ? 1.528 1.117 -0.215 1.00 97.31 80 MET A O 1
ATOM 615 N N . SER A 1 81 ? 2.316 1.658 1.811 1.00 96.88 81 SER A N 1
ATOM 616 C CA . SER A 1 81 ? 1.162 1.087 2.515 1.00 96.88 81 SER A CA 1
ATOM 617 C C . SER A 1 81 ? -0.055 2.008 2.453 1.00 96.88 81 SER A C 1
ATOM 619 O O . SER A 1 81 ? -1.179 1.520 2.323 1.00 96.88 81 SER A O 1
ATOM 621 N N . LEU A 1 82 ? 0.161 3.328 2.506 1.00 98.50 82 LEU A N 1
ATOM 622 C CA . LEU A 1 82 ? -0.878 4.322 2.253 1.00 98.50 82 LEU A CA 1
ATOM 623 C C . LEU A 1 82 ? -1.425 4.167 0.831 1.00 98.50 82 LEU A C 1
ATOM 625 O O . LEU A 1 82 ? -2.634 4.068 0.659 1.00 98.50 82 LEU A O 1
ATOM 629 N N . SER A 1 83 ? -0.542 4.023 -0.158 1.00 98.44 83 SER A N 1
ATOM 630 C CA . SER A 1 83 ? -0.895 3.739 -1.550 1.00 98.44 83 SER A CA 1
ATOM 631 C C . SER A 1 83 ? -1.822 2.524 -1.685 1.00 98.44 83 SER A C 1
ATOM 633 O O . SER A 1 83 ? -2.895 2.621 -2.283 1.00 98.44 83 SER A O 1
ATOM 635 N N . GLY A 1 84 ? -1.443 1.389 -1.084 1.00 97.69 84 GLY A N 1
ATOM 636 C CA . GLY A 1 84 ? -2.269 0.181 -1.093 1.00 97.69 84 GLY A CA 1
ATOM 637 C C . GLY A 1 84 ? -3.634 0.401 -0.440 1.00 97.69 84 GLY A C 1
ATOM 638 O O . GLY A 1 84 ? -4.656 0.050 -1.026 1.00 97.69 84 GLY A O 1
ATOM 639 N N . THR A 1 85 ? -3.650 1.052 0.727 1.00 98.38 85 THR A N 1
ATOM 640 C CA . THR A 1 85 ? -4.887 1.332 1.468 1.00 98.38 85 THR A CA 1
ATOM 641 C C . THR A 1 85 ? -5.821 2.244 0.678 1.00 98.38 85 THR A C 1
ATOM 643 O O . THR A 1 85 ? -7.004 1.939 0.585 1.00 98.38 85 THR A O 1
ATOM 646 N N . LEU A 1 86 ? -5.306 3.317 0.066 1.00 98.56 86 LEU A N 1
ATOM 647 C CA . LEU A 1 86 ? -6.087 4.247 -0.757 1.00 98.56 86 LEU A CA 1
ATOM 648 C C . LEU A 1 86 ? -6.776 3.525 -1.917 1.00 98.56 86 LEU A C 1
ATOM 650 O O . LEU A 1 86 ? -7.969 3.710 -2.148 1.00 98.56 86 LEU A O 1
ATOM 654 N N . SER A 1 87 ? -6.062 2.629 -2.594 1.00 97.00 87 SER A N 1
ATOM 655 C CA . SER A 1 87 ? -6.664 1.792 -3.630 1.00 97.00 87 SER A CA 1
ATOM 656 C C . SER A 1 87 ? -7.754 0.865 -3.088 1.00 97.00 87 SER A C 1
ATOM 658 O O . SER A 1 87 ? -8.795 0.723 -3.729 1.00 97.00 87 SER A O 1
ATOM 660 N N . ASP A 1 88 ? -7.556 0.260 -1.917 1.00 96.88 88 ASP A N 1
ATOM 661 C CA . ASP A 1 88 ? -8.527 -0.665 -1.318 1.00 96.88 88 ASP A CA 1
ATOM 662 C C . ASP A 1 88 ? -9.780 0.052 -0.775 1.00 96.88 88 ASP A C 1
ATOM 664 O O . ASP A 1 88 ? -10.862 -0.534 -0.755 1.00 96.88 88 ASP A O 1
ATOM 668 N N . VAL A 1 89 ? -9.678 1.337 -0.409 1.00 97.50 89 VAL A N 1
ATOM 669 C CA . VAL A 1 89 ? -10.826 2.179 -0.010 1.00 97.50 89 VAL A CA 1
ATOM 670 C C . VAL A 1 89 ? -11.497 2.899 -1.188 1.00 97.50 89 VAL A C 1
ATOM 672 O O . VAL A 1 89 ? -12.332 3.779 -0.982 1.00 97.50 89 VAL A O 1
ATOM 675 N N . GLY A 1 90 ? -11.165 2.534 -2.431 1.00 97.06 90 GLY A N 1
ATOM 676 C CA . GLY A 1 90 ? -11.817 3.070 -3.631 1.00 97.06 90 GLY A CA 1
ATOM 677 C C . GLY A 1 90 ? -11.253 4.400 -4.137 1.00 97.06 90 GLY A C 1
ATOM 678 O O . GLY A 1 90 ? -11.913 5.079 -4.922 1.00 97.06 90 GLY A O 1
ATOM 679 N N . LYS A 1 91 ? -10.024 4.757 -3.745 1.00 98.00 91 LYS A N 1
ATOM 680 C CA . LYS A 1 91 ? -9.286 5.949 -4.197 1.00 98.00 91 LYS A CA 1
ATOM 681 C C . LYS A 1 91 ? -8.029 5.573 -5.002 1.00 98.00 91 LYS A C 1
ATOM 683 O O . LYS A 1 91 ? -6.914 5.953 -4.640 1.00 98.00 91 LYS A O 1
ATOM 688 N N . PRO A 1 92 ? -8.162 4.825 -6.112 1.00 97.06 92 PRO A N 1
ATOM 689 C CA . PRO A 1 92 ? -7.015 4.230 -6.798 1.00 97.06 92 PRO A CA 1
ATOM 690 C C . PRO A 1 92 ? -6.081 5.256 -7.458 1.00 97.06 92 PRO A C 1
ATOM 692 O O . PRO A 1 92 ? -4.889 4.994 -7.571 1.00 97.06 92 PRO A O 1
ATOM 695 N N . LEU A 1 93 ? -6.578 6.435 -7.858 1.00 97.94 93 LEU A N 1
ATOM 696 C CA . LEU A 1 93 ? -5.729 7.503 -8.409 1.00 97.94 93 LEU A CA 1
ATOM 697 C C . LEU A 1 93 ? -4.854 8.164 -7.334 1.00 97.94 93 LEU A C 1
ATOM 699 O O . LEU A 1 93 ? -3.686 8.447 -7.584 1.00 97.94 93 LEU A O 1
ATOM 703 N N . GLU A 1 94 ? -5.390 8.363 -6.128 1.00 98.31 94 GLU A N 1
ATOM 704 C CA . GLU A 1 94 ? -4.602 8.833 -4.981 1.00 98.31 94 GLU A CA 1
ATOM 705 C C . GLU A 1 94 ? -3.579 7.762 -4.571 1.00 98.31 94 GLU A C 1
ATOM 707 O O . GLU A 1 94 ? -2.411 8.066 -4.335 1.00 98.31 94 GLU A O 1
ATOM 712 N N . GLY A 1 95 ? -3.991 6.488 -4.589 1.00 98.12 95 GLY A N 1
ATOM 713 C CA . GLY A 1 95 ? -3.099 5.352 -4.368 1.00 98.12 95 GLY A CA 1
ATOM 714 C C . GLY A 1 95 ? -1.946 5.292 -5.374 1.00 98.12 95 GLY A C 1
ATOM 715 O O . GLY A 1 95 ? -0.800 5.068 -4.978 1.00 98.12 95 GLY A O 1
ATOM 716 N N . LEU A 1 96 ? -2.222 5.544 -6.657 1.00 98.31 96 LEU A N 1
ATOM 717 C CA . LEU A 1 96 ? -1.204 5.641 -7.703 1.00 98.31 96 LEU A CA 1
ATOM 718 C C . LEU A 1 96 ? -0.227 6.791 -7.433 1.00 98.31 96 LEU A C 1
ATOM 720 O O . LEU A 1 96 ? 0.979 6.565 -7.455 1.00 98.31 96 LEU A O 1
ATOM 724 N N . ALA A 1 97 ? -0.726 7.986 -7.102 1.00 98.25 97 ALA A N 1
ATOM 725 C CA 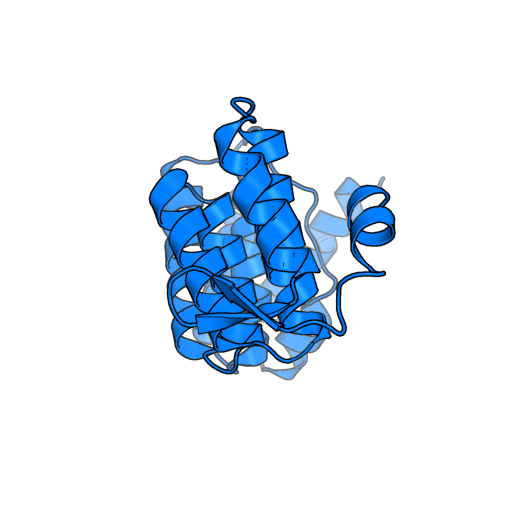. ALA A 1 97 ? 0.123 9.140 -6.797 1.00 98.25 97 ALA A CA 1
ATOM 726 C C . ALA A 1 97 ? 1.078 8.865 -5.619 1.00 98.25 97 ALA A C 1
ATOM 728 O O . ALA A 1 97 ? 2.266 9.186 -5.692 1.00 98.25 97 ALA A O 1
ATOM 729 N N . CYS A 1 98 ? 0.594 8.206 -4.560 1.00 98.38 98 CYS A N 1
ATOM 730 C CA . CYS A 1 98 ? 1.442 7.775 -3.446 1.00 98.38 98 CYS A CA 1
ATOM 731 C C . CYS A 1 98 ? 2.494 6.736 -3.867 1.00 98.38 98 CYS A C 1
ATOM 733 O O . CYS A 1 98 ? 3.619 6.786 -3.372 1.00 98.38 98 CYS A O 1
ATOM 735 N N . ALA A 1 99 ? 2.162 5.810 -4.774 1.00 98.25 99 ALA A N 1
ATOM 736 C CA . ALA A 1 99 ? 3.120 4.820 -5.269 1.00 98.25 99 ALA A CA 1
ATOM 737 C C . ALA A 1 99 ? 4.230 5.462 -6.113 1.00 98.25 99 ALA A C 1
ATOM 739 O O . ALA A 1 99 ? 5.402 5.133 -5.938 1.00 98.25 99 ALA A O 1
ATOM 740 N N . THR A 1 100 ? 3.875 6.416 -6.979 1.00 98.12 100 THR A N 1
ATOM 741 C CA . THR A 1 100 ? 4.844 7.198 -7.762 1.00 98.12 100 THR A CA 1
ATOM 742 C C . THR A 1 100 ? 5.776 7.983 -6.838 1.00 98.12 100 THR A C 1
ATOM 744 O O . THR A 1 100 ? 6.993 7.936 -7.001 1.00 98.12 100 THR A O 1
ATOM 747 N N . ALA A 1 101 ? 5.232 8.638 -5.806 1.00 98.12 101 ALA A N 1
ATOM 748 C CA . ALA A 1 101 ? 6.041 9.341 -4.809 1.00 98.12 101 ALA A CA 1
ATOM 749 C C . ALA A 1 101 ? 6.990 8.394 -4.050 1.00 98.12 101 ALA A C 1
ATOM 751 O O . ALA A 1 101 ? 8.164 8.720 -3.863 1.00 98.12 101 ALA A O 1
ATOM 752 N N . ALA A 1 102 ? 6.513 7.203 -3.665 1.00 97.75 102 ALA A N 1
ATOM 753 C CA . ALA A 1 102 ? 7.340 6.193 -3.009 1.00 97.75 102 ALA A CA 1
ATOM 754 C C . ALA A 1 102 ? 8.498 5.726 -3.902 1.00 97.75 102 ALA A C 1
ATOM 756 O O . ALA A 1 102 ? 9.623 5.597 -3.421 1.00 97.75 102 ALA A O 1
ATOM 757 N N . LEU A 1 103 ? 8.246 5.501 -5.199 1.00 96.44 103 LEU A N 1
ATOM 758 C CA . LEU A 1 103 ? 9.288 5.121 -6.153 1.00 96.44 103 LEU A CA 1
ATOM 759 C C . LEU A 1 103 ? 10.317 6.238 -6.339 1.00 96.44 103 LEU A C 1
ATOM 761 O O . LEU A 1 103 ? 11.516 5.970 -6.269 1.00 96.44 103 LEU A O 1
ATOM 765 N N . ALA A 1 104 ? 9.871 7.482 -6.515 1.00 96.19 104 ALA A N 1
ATOM 766 C CA . ALA A 1 104 ? 10.767 8.627 -6.653 1.00 96.19 104 ALA A CA 1
ATOM 767 C C . ALA A 1 104 ? 11.699 8.771 -5.436 1.00 96.19 104 ALA A C 1
ATOM 769 O O . ALA A 1 104 ? 12.912 8.942 -5.593 1.00 96.19 104 ALA A O 1
ATOM 770 N N . GLN A 1 105 ? 11.157 8.627 -4.221 1.00 95.56 105 GLN A N 1
ATOM 771 C CA . GLN A 1 105 ? 11.951 8.646 -2.993 1.00 95.56 105 GLN A CA 1
ATOM 772 C C . GLN A 1 105 ? 12.917 7.452 -2.919 1.00 95.56 105 GLN A C 1
ATOM 774 O O . GLN A 1 105 ? 14.105 7.644 -2.661 1.00 95.56 105 GLN A O 1
ATOM 779 N N . ALA A 1 106 ? 12.449 6.237 -3.224 1.00 93.44 106 ALA A N 1
ATOM 780 C CA . ALA A 1 106 ? 13.273 5.027 -3.242 1.00 93.44 106 ALA A CA 1
ATOM 781 C C . ALA A 1 106 ? 14.457 5.131 -4.215 1.00 93.44 106 ALA A C 1
ATOM 783 O O . ALA A 1 106 ? 15.579 4.740 -3.884 1.00 93.44 106 ALA A O 1
ATOM 784 N N . VAL A 1 107 ? 14.233 5.686 -5.410 1.00 91.62 107 VAL A N 1
ATOM 785 C CA . VAL A 1 107 ? 15.282 5.918 -6.415 1.00 91.62 107 VAL A CA 1
ATOM 786 C C . VAL A 1 107 ? 16.291 6.952 -5.918 1.00 91.62 107 VAL A C 1
ATOM 788 O O . VAL A 1 107 ? 17.498 6.719 -6.020 1.00 91.62 107 VAL A O 1
ATOM 791 N N . SER A 1 108 ? 15.813 8.058 -5.341 1.00 92.00 108 SER A N 1
ATOM 792 C CA . SER A 1 108 ? 16.665 9.113 -4.781 1.00 92.00 108 SER A CA 1
ATOM 793 C C . SER A 1 108 ? 17.558 8.593 -3.649 1.00 92.00 108 SER A C 1
ATOM 795 O O . SER A 1 108 ? 18.764 8.840 -3.637 1.00 92.00 108 SER A O 1
ATOM 797 N N . GLU A 1 109 ? 16.984 7.832 -2.717 1.00 90.50 109 GLU A N 1
ATOM 798 C CA . GLU A 1 109 ? 17.695 7.278 -1.558 1.00 90.50 109 GLU A CA 1
ATOM 799 C C . GLU A 1 109 ? 18.478 5.999 -1.887 1.00 90.50 109 GLU A C 1
ATOM 801 O O . GLU A 1 109 ? 19.364 5.600 -1.131 1.00 90.50 109 GLU A O 1
ATOM 806 N N . ARG A 1 110 ? 18.204 5.380 -3.042 1.00 88.31 110 ARG A N 1
ATOM 807 C CA . ARG A 1 110 ? 18.778 4.105 -3.508 1.00 88.31 110 ARG A CA 1
ATOM 808 C C . ARG A 1 110 ? 18.483 2.923 -2.577 1.00 88.31 110 ARG A C 1
ATOM 810 O O . ARG A 1 110 ? 19.305 2.012 -2.455 1.00 88.31 110 ARG A O 1
ATOM 817 N N . VAL A 1 111 ? 17.303 2.913 -1.958 1.00 88.00 111 VAL A N 1
ATOM 818 C CA . VAL A 1 111 ? 16.834 1.853 -1.050 1.00 88.00 111 VAL A CA 1
ATOM 819 C C . VAL A 1 111 ? 15.404 1.457 -1.426 1.00 88.00 111 VAL A C 1
ATOM 821 O O . VAL A 1 111 ? 14.608 2.310 -1.798 1.00 88.00 111 VAL A O 1
ATOM 824 N N . TYR A 1 112 ? 15.074 0.163 -1.338 1.00 88.50 112 TYR A N 1
ATOM 825 C CA . TYR A 1 112 ? 13.731 -0.394 -1.595 1.00 88.50 112 TYR A CA 1
ATOM 826 C C . TYR A 1 112 ? 13.156 -0.166 -3.006 1.00 88.50 112 TYR A C 1
ATOM 828 O O . TYR A 1 112 ? 11.938 -0.208 -3.184 1.00 88.50 112 TYR A O 1
ATOM 836 N N . VAL A 1 113 ? 13.990 0.062 -4.025 1.00 89.81 113 VAL A N 1
ATOM 837 C CA . VAL A 1 113 ? 13.504 0.405 -5.373 1.00 89.81 113 VAL A CA 1
ATOM 838 C C . VAL A 1 113 ? 12.680 -0.717 -5.998 1.00 89.81 113 VAL A C 1
ATOM 840 O O . VAL A 1 113 ? 11.621 -0.434 -6.550 1.00 89.81 113 VAL A O 1
ATOM 843 N N . ASN A 1 114 ? 13.091 -1.982 -5.871 1.00 87.81 114 ASN A N 1
ATOM 844 C CA . ASN A 1 114 ? 12.303 -3.096 -6.408 1.00 87.81 114 ASN A CA 1
ATOM 845 C C . ASN A 1 114 ? 10.940 -3.186 -5.725 1.00 87.81 114 ASN A C 1
ATOM 847 O O . ASN A 1 114 ? 9.936 -3.483 -6.372 1.00 87.81 114 ASN A O 1
ATOM 851 N N . PHE A 1 115 ? 10.900 -2.901 -4.423 1.00 88.62 115 PHE A N 1
ATOM 852 C CA . PHE A 1 115 ? 9.666 -2.959 -3.656 1.00 88.62 115 PHE A CA 1
ATOM 853 C C . PHE A 1 115 ? 8.717 -1.813 -4.031 1.00 88.62 115 PHE A C 1
ATOM 855 O O . PHE A 1 115 ? 7.535 -2.052 -4.289 1.00 88.62 115 PHE A O 1
ATOM 862 N N . ALA A 1 116 ? 9.240 -0.591 -4.149 1.00 93.88 116 ALA A N 1
ATOM 863 C CA . ALA A 1 116 ? 8.470 0.570 -4.581 1.00 93.88 116 ALA A CA 1
ATOM 864 C C . ALA A 1 116 ? 7.984 0.431 -6.035 1.00 93.88 116 ALA A C 1
ATOM 866 O O . ALA A 1 116 ? 6.818 0.698 -6.314 1.00 93.88 116 ALA A O 1
ATOM 867 N N . ALA A 1 117 ? 8.820 -0.079 -6.944 1.00 93.12 117 ALA A N 1
ATOM 868 C CA . ALA A 1 117 ? 8.433 -0.321 -8.334 1.00 93.12 117 ALA A CA 1
ATOM 869 C C . ALA A 1 117 ? 7.364 -1.422 -8.448 1.00 93.12 117 ALA A C 1
ATOM 871 O O . ALA A 1 117 ? 6.386 -1.262 -9.176 1.00 93.12 117 ALA A O 1
ATOM 872 N N . GLY A 1 118 ? 7.479 -2.505 -7.671 1.00 92.06 118 GLY A N 1
ATOM 873 C CA . GLY A 1 118 ? 6.438 -3.534 -7.584 1.00 92.06 118 GLY A CA 1
ATOM 874 C C . GLY A 1 118 ? 5.114 -3.007 -7.014 1.00 92.06 118 GLY A C 1
ATOM 875 O O . GLY A 1 118 ? 4.038 -3.469 -7.399 1.00 92.06 118 GLY A O 1
ATOM 876 N N . ASN A 1 119 ? 5.154 -2.025 -6.110 1.00 95.12 119 ASN A N 1
ATOM 877 C CA . ASN A 1 119 ? 3.953 -1.339 -5.635 1.00 95.12 119 ASN A CA 1
ATOM 878 C C . ASN A 1 119 ? 3.352 -0.416 -6.701 1.00 95.12 119 ASN A C 1
ATOM 880 O O . ASN A 1 119 ? 2.151 -0.536 -6.952 1.00 95.12 119 ASN A O 1
ATOM 884 N N . LEU A 1 120 ? 4.166 0.413 -7.369 1.00 96.56 120 LEU A N 1
ATOM 885 C CA . LEU A 1 120 ? 3.725 1.260 -8.482 1.00 96.56 120 LEU A CA 1
ATOM 886 C C . LEU A 1 120 ? 3.059 0.430 -9.571 1.00 96.56 120 LEU A C 1
ATOM 888 O O . LEU A 1 120 ? 1.936 0.729 -9.959 1.00 96.56 120 LEU A O 1
ATOM 892 N N . MET A 1 121 ? 3.684 -0.673 -9.969 1.00 94.12 121 MET A N 1
ATOM 893 C CA . MET A 1 121 ? 3.140 -1.602 -10.951 1.00 94.12 121 MET A CA 1
ATOM 894 C C . MET A 1 121 ? 1.735 -2.097 -10.582 1.00 94.12 121 MET A C 1
ATOM 896 O O . MET A 1 121 ? 0.818 -2.050 -11.401 1.00 94.12 121 MET A O 1
ATOM 900 N N . ARG A 1 122 ? 1.521 -2.528 -9.332 1.00 93.88 122 ARG A N 1
ATOM 901 C CA . ARG A 1 122 ? 0.197 -2.988 -8.880 1.00 93.88 122 ARG A CA 1
ATOM 902 C C . ARG A 1 122 ? -0.847 -1.873 -8.918 1.00 93.88 122 ARG A C 1
ATOM 904 O O . ARG A 1 122 ? -1.985 -2.140 -9.301 1.00 93.88 122 ARG A O 1
ATOM 911 N N . GLN A 1 123 ? -0.486 -0.641 -8.552 1.00 96.50 123 GLN A N 1
ATOM 912 C CA . GLN A 1 123 ? -1.422 0.488 -8.639 1.00 96.50 123 GLN A CA 1
ATOM 913 C C . GLN A 1 123 ? -1.683 0.916 -10.085 1.00 96.50 123 GLN A C 1
ATOM 915 O O . GLN A 1 123 ? -2.821 1.215 -10.450 1.00 96.50 123 GLN A O 1
ATOM 920 N N . ALA A 1 124 ? -0.652 0.901 -10.926 1.00 95.62 124 ALA A N 1
ATOM 921 C CA . ALA A 1 124 ? -0.738 1.221 -12.341 1.00 95.62 124 ALA A CA 1
ATOM 922 C C . ALA A 1 124 ? -1.666 0.237 -13.067 1.00 95.62 124 ALA A C 1
ATOM 924 O O . ALA A 1 124 ? -2.546 0.654 -13.815 1.00 95.62 124 ALA A O 1
ATOM 925 N N . ILE A 1 125 ? -1.575 -1.059 -12.745 1.00 93.69 125 ILE A N 1
ATOM 926 C CA . ILE A 1 125 ? -2.491 -2.081 -13.268 1.00 93.69 125 ILE A CA 1
ATOM 927 C C . ILE A 1 125 ? -3.935 -1.818 -12.827 1.00 93.69 125 ILE A C 1
ATOM 929 O O . ILE A 1 125 ? -4.840 -1.838 -13.659 1.00 93.69 125 ILE A O 1
ATOM 933 N N . LYS A 1 126 ? -4.165 -1.530 -11.536 1.00 93.00 126 LYS A N 1
ATOM 934 C CA . LYS A 1 126 ? -5.509 -1.216 -11.008 1.00 93.00 126 LYS A CA 1
ATOM 935 C C . LYS A 1 126 ? -6.142 0.009 -11.685 1.00 93.00 126 LYS A C 1
ATOM 937 O O . LYS A 1 126 ? -7.363 0.086 -11.774 1.00 93.00 126 LYS A O 1
ATOM 942 N N . THR A 1 127 ? -5.327 0.962 -12.134 1.00 93.88 127 THR A N 1
ATOM 943 C CA . THR A 1 127 ? -5.774 2.219 -12.759 1.00 93.88 127 THR A CA 1
ATOM 944 C C . THR A 1 127 ? -5.732 2.201 -14.289 1.00 93.88 127 THR A C 1
ATOM 946 O O . THR A 1 127 ? -6.235 3.132 -14.912 1.00 93.88 127 THR A O 1
ATOM 949 N N . GLY A 1 128 ? -5.159 1.162 -14.906 1.00 92.31 128 GLY A N 1
ATOM 950 C CA . GLY A 1 128 ? -4.939 1.093 -16.353 1.00 92.31 128 GLY A CA 1
ATOM 951 C C . GLY A 1 128 ? -3.871 2.065 -16.873 1.00 92.31 128 GLY A C 1
ATOM 952 O O . GLY A 1 128 ? -3.864 2.381 -18.061 1.00 92.31 128 GLY A O 1
ATOM 953 N N . SER A 1 129 ? -2.982 2.564 -16.007 1.00 94.38 129 SER A N 1
ATOM 954 C CA . SER A 1 129 ? -1.937 3.519 -16.387 1.00 94.38 129 SER A CA 1
ATOM 955 C C . SER A 1 129 ? -0.734 2.807 -17.009 1.00 94.38 129 SER A C 1
ATOM 957 O O . SER A 1 129 ? 0.171 2.357 -16.309 1.00 94.38 129 SER A O 1
ATOM 959 N N . VAL A 1 130 ? -0.711 2.712 -18.340 1.00 92.25 130 VAL A N 1
ATOM 960 C CA . VAL A 1 130 ? 0.415 2.113 -19.086 1.00 92.25 130 VAL A CA 1
ATOM 961 C C . VAL A 1 130 ? 1.711 2.905 -18.886 1.00 92.25 130 VAL A C 1
ATOM 963 O O . VAL A 1 130 ? 2.783 2.318 -18.783 1.00 92.25 130 VAL A O 1
ATOM 966 N N . GLU A 1 131 ? 1.616 4.230 -18.771 1.00 93.75 131 GLU A N 1
ATOM 967 C CA . GLU A 1 131 ? 2.767 5.099 -18.502 1.00 93.75 131 GLU A CA 1
ATOM 968 C C . GLU A 1 131 ? 3.451 4.727 -17.181 1.00 93.75 131 GLU A C 1
ATOM 970 O O . GLU A 1 131 ? 4.650 4.460 -17.164 1.00 93.75 131 GLU A O 1
ATOM 975 N N . ALA A 1 132 ? 2.679 4.592 -16.099 1.00 94.44 132 ALA A N 1
ATOM 976 C CA . ALA A 1 132 ? 3.215 4.208 -14.794 1.00 94.44 132 ALA A CA 1
ATOM 977 C C . ALA A 1 132 ? 3.724 2.754 -14.758 1.00 94.44 132 ALA A C 1
ATOM 979 O O . ALA A 1 132 ? 4.646 2.436 -14.006 1.00 94.44 132 ALA A O 1
ATOM 980 N N . VAL A 1 133 ? 3.149 1.859 -15.573 1.00 92.00 133 VAL A N 1
ATOM 981 C CA . VAL A 1 133 ? 3.687 0.501 -15.762 1.00 92.00 133 VAL A CA 1
ATOM 982 C C . VAL A 1 133 ? 5.090 0.558 -16.369 1.00 92.00 133 VAL A C 1
ATOM 984 O O . VAL A 1 133 ? 5.995 -0.104 -15.863 1.00 92.00 133 VAL A O 1
ATOM 987 N N . ASN A 1 134 ? 5.283 1.356 -17.419 1.00 89.75 134 ASN A N 1
ATOM 988 C CA . ASN A 1 134 ? 6.583 1.485 -18.075 1.00 89.75 134 ASN A CA 1
ATOM 989 C C . ASN A 1 134 ? 7.608 2.198 -17.177 1.00 89.75 134 ASN A C 1
ATOM 991 O O . ASN A 1 134 ? 8.737 1.730 -17.077 1.00 89.75 134 ASN A O 1
ATOM 995 N N . GLU A 1 135 ? 7.201 3.226 -16.427 1.00 92.75 135 GLU A N 1
ATOM 996 C CA . GLU A 1 135 ? 8.057 3.878 -15.421 1.00 92.75 135 GLU A CA 1
ATOM 997 C C . GLU A 1 135 ? 8.576 2.876 -14.374 1.00 92.75 135 GLU A C 1
ATOM 999 O O . GLU A 1 135 ? 9.767 2.841 -14.052 1.00 92.75 135 GLU A O 1
ATOM 1004 N N . ALA A 1 136 ? 7.694 2.012 -13.860 1.00 90.62 136 ALA A N 1
ATOM 1005 C CA . ALA A 1 136 ? 8.092 0.964 -12.927 1.00 90.62 136 ALA A CA 1
ATOM 1006 C C . ALA A 1 136 ? 9.063 -0.042 -13.571 1.00 90.62 136 ALA A C 1
ATOM 1008 O O . ALA A 1 136 ? 10.010 -0.475 -12.914 1.00 90.62 136 ALA A O 1
ATOM 1009 N N . LEU A 1 137 ? 8.857 -0.413 -14.839 1.00 88.50 137 LEU A N 1
ATOM 1010 C CA . LEU A 1 137 ? 9.745 -1.323 -15.569 1.00 88.50 137 LEU A CA 1
ATOM 1011 C C . LEU A 1 137 ?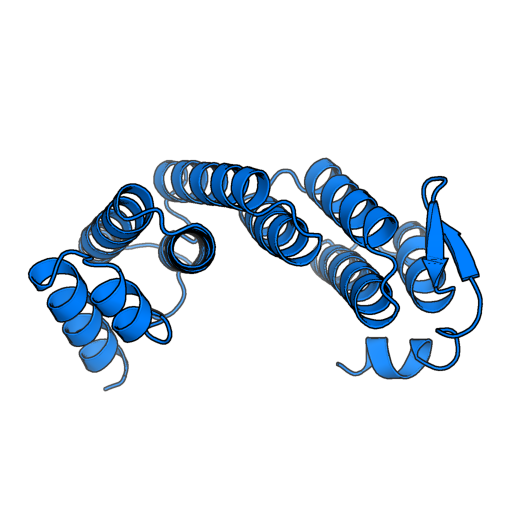 11.148 -0.737 -15.757 1.00 88.50 137 LEU A C 1
ATOM 1013 O O . LEU A 1 137 ? 12.128 -1.430 -15.478 1.00 88.50 137 LEU A O 1
ATOM 1017 N N . ASP A 1 138 ? 11.246 0.531 -16.148 1.00 88.94 138 ASP A N 1
ATOM 1018 C CA . ASP A 1 138 ? 12.524 1.231 -16.306 1.00 88.94 138 ASP A CA 1
ATOM 1019 C C . ASP A 1 138 ? 13.293 1.281 -14.980 1.00 88.94 138 ASP A C 1
ATOM 1021 O O . ASP A 1 138 ? 14.469 0.912 -14.912 1.00 88.94 138 ASP A O 1
ATOM 1025 N N . ALA A 1 139 ? 12.609 1.617 -13.881 1.00 87.81 139 ALA A N 1
ATOM 1026 C CA . ALA A 1 139 ? 13.224 1.648 -12.556 1.00 87.81 139 ALA A CA 1
ATOM 1027 C C . ALA A 1 139 ? 13.754 0.273 -12.104 1.00 87.81 139 ALA A C 1
ATOM 1029 O O . ALA A 1 139 ? 14.796 0.199 -11.440 1.00 87.81 139 ALA A O 1
ATOM 1030 N N . LEU A 1 140 ? 13.062 -0.817 -12.462 1.00 84.56 140 LEU A N 1
ATOM 1031 C CA . LEU A 1 140 ? 13.515 -2.190 -12.211 1.00 84.56 140 LEU A CA 1
ATOM 1032 C C . LEU A 1 140 ? 14.717 -2.574 -13.079 1.00 84.56 140 LEU A C 1
ATOM 1034 O O . LEU A 1 140 ? 15.576 -3.332 -12.630 1.00 84.56 140 LEU A O 1
ATOM 1038 N N . ILE A 1 141 ? 14.807 -2.067 -14.306 1.00 81.50 141 ILE A N 1
ATOM 1039 C CA . ILE A 1 141 ? 15.956 -2.322 -15.177 1.00 81.50 141 ILE A CA 1
ATOM 1040 C C . ILE A 1 141 ? 17.199 -1.637 -14.621 1.00 81.50 141 ILE A C 1
ATOM 1042 O O . ILE A 1 141 ? 18.220 -2.293 -14.367 1.00 81.50 141 ILE A O 1
ATOM 1046 N N . ASP A 1 142 ? 17.074 -0.348 -14.321 1.00 81.00 142 ASP A N 1
ATOM 1047 C CA . ASP A 1 142 ? 18.126 0.461 -13.714 1.00 81.00 142 ASP A CA 1
ATOM 1048 C C . ASP A 1 142 ? 18.568 -0.087 -12.352 1.00 81.00 142 ASP A C 1
ATOM 1050 O O . ASP A 1 142 ? 19.729 0.066 -11.951 1.00 81.00 142 ASP A O 1
ATOM 1054 N N . SER A 1 143 ? 17.670 -0.764 -11.623 1.00 75.75 143 SER A N 1
ATOM 1055 C CA . SER A 1 143 ? 18.006 -1.371 -10.332 1.00 75.75 143 SER A CA 1
ATOM 1056 C C . SER A 1 143 ? 18.996 -2.513 -10.406 1.00 75.75 143 SER A C 1
ATOM 1058 O O . SER A 1 143 ? 19.754 -2.728 -9.461 1.00 75.75 143 SER A O 1
ATOM 1060 N N . THR A 1 144 ? 19.071 -3.203 -11.536 1.00 69.25 144 THR A N 1
ATOM 1061 C CA . THR A 1 144 ? 20.002 -4.323 -11.698 1.00 69.25 144 THR A CA 1
ATOM 1062 C C . THR A 1 144 ? 21.420 -3.896 -12.047 1.00 69.25 144 THR A C 1
ATOM 1064 O O . THR A 1 144 ? 22.342 -4.696 -11.898 1.00 69.25 144 THR A O 1
ATOM 1067 N N . GLN A 1 145 ? 21.606 -2.651 -12.490 1.00 65.56 145 GLN A N 1
ATOM 1068 C CA . GLN A 1 145 ? 22.900 -2.131 -12.932 1.00 65.56 145 GLN A CA 1
ATOM 1069 C C . GLN A 1 145 ? 23.707 -1.490 -11.790 1.00 65.56 145 GLN A C 1
ATOM 1071 O O . GLN A 1 145 ? 24.891 -1.201 -11.955 1.00 65.56 145 GLN A O 1
ATOM 1076 N N . ILE A 1 146 ? 23.093 -1.282 -10.619 1.00 63.94 146 ILE A N 1
ATOM 1077 C CA . ILE A 1 146 ? 23.698 -0.594 -9.471 1.00 63.94 146 ILE A CA 1
ATOM 1078 C C . ILE A 1 146 ? 23.630 -1.516 -8.240 1.00 63.94 146 ILE A C 1
ATOM 1080 O O . ILE A 1 146 ? 22.546 -2.003 -7.923 1.00 63.94 146 ILE A O 1
ATOM 1084 N N . PRO A 1 147 ? 24.731 -1.750 -7.495 1.00 53.97 147 PRO A N 1
ATOM 1085 C CA . PRO A 1 147 ? 24.672 -2.469 -6.222 1.00 53.97 147 PRO A CA 1
ATOM 1086 C C . PRO A 1 147 ? 23.798 -1.696 -5.223 1.00 53.97 147 PRO A C 1
ATOM 1088 O O . PRO A 1 147 ? 24.103 -0.547 -4.902 1.00 53.97 147 PRO A O 1
ATOM 1091 N N . ARG A 1 148 ? 22.709 -2.303 -4.738 1.00 62.56 148 ARG A N 1
ATOM 1092 C CA . ARG A 1 148 ? 21.750 -1.665 -3.818 1.00 62.56 148 ARG A CA 1
ATOM 1093 C C . ARG A 1 148 ? 21.558 -2.512 -2.565 1.00 62.56 148 ARG A C 1
ATOM 1095 O O . ARG A 1 148 ? 21.504 -3.739 -2.632 1.00 62.56 148 ARG A O 1
ATOM 1102 N N . THR A 1 149 ? 21.488 -1.853 -1.414 1.00 50.94 149 THR A N 1
ATOM 1103 C CA . THR A 1 149 ? 21.303 -2.498 -0.110 1.00 50.94 149 THR A CA 1
ATOM 1104 C C . THR A 1 149 ? 19.815 -2.604 0.220 1.00 50.94 149 THR A C 1
ATOM 1106 O O . THR A 1 149 ? 19.063 -1.669 -0.031 1.00 50.94 149 THR A O 1
ATOM 1109 N N . ALA A 1 150 ? 19.403 -3.732 0.808 1.00 57.12 150 ALA A N 1
ATOM 1110 C CA . ALA A 1 150 ? 18.046 -3.989 1.317 1.00 57.12 150 ALA A CA 1
ATOM 1111 C C . ALA A 1 150 ? 16.906 -4.113 0.279 1.00 57.12 150 ALA A C 1
ATOM 1113 O O . ALA A 1 150 ? 15.735 -4.044 0.650 1.00 57.12 150 ALA A O 1
ATOM 1114 N N . ASP A 1 151 ? 17.219 -4.343 -0.998 1.00 62.94 151 ASP A N 1
ATOM 1115 C CA . ASP A 1 151 ? 16.195 -4.579 -2.022 1.00 62.94 151 ASP A CA 1
ATOM 1116 C C . ASP A 1 151 ? 15.651 -6.020 -1.982 1.00 62.94 151 ASP A C 1
ATOM 1118 O O . ASP A 1 151 ? 16.397 -6.973 -1.731 1.00 62.94 151 ASP A O 1
ATOM 1122 N N . CYS A 1 152 ? 14.352 -6.199 -2.243 1.00 59.66 152 CYS A N 1
ATOM 1123 C CA . CYS A 1 152 ? 13.748 -7.528 -2.348 1.00 59.66 152 CYS A CA 1
ATOM 1124 C C . CYS A 1 152 ? 14.073 -8.198 -3.698 1.00 59.66 152 CYS A C 1
ATOM 1126 O O . CYS A 1 152 ? 14.567 -7.567 -4.642 1.00 59.66 152 CYS A O 1
ATOM 1128 N N . ALA A 1 153 ? 13.802 -9.505 -3.791 1.00 65.94 153 ALA A N 1
ATOM 1129 C CA . ALA A 1 153 ? 13.806 -10.209 -5.070 1.00 65.94 153 ALA A CA 1
ATOM 1130 C C . ALA A 1 153 ? 12.773 -9.582 -6.021 1.00 65.94 153 ALA A C 1
ATOM 1132 O O . ALA A 1 153 ? 11.718 -9.135 -5.583 1.00 65.94 153 ALA A O 1
ATOM 1133 N N . LEU A 1 154 ? 13.071 -9.583 -7.322 1.00 73.19 154 LEU A N 1
ATOM 1134 C CA . LEU A 1 154 ? 12.155 -9.092 -8.352 1.00 73.19 154 LEU A CA 1
ATOM 1135 C C . LEU A 1 154 ? 10.847 -9.897 -8.318 1.00 73.19 154 LEU A C 1
ATOM 1137 O O . LEU A 1 154 ? 10.819 -11.085 -8.659 1.00 73.19 154 LEU A O 1
ATOM 1141 N N . GLU A 1 155 ? 9.772 -9.243 -7.886 1.00 75.12 155 GLU A N 1
ATOM 1142 C CA . GLU A 1 155 ? 8.415 -9.778 -7.948 1.00 75.12 155 GLU A CA 1
ATOM 1143 C C . GLU A 1 155 ? 7.939 -9.766 -9.404 1.00 75.12 155 GLU A C 1
ATOM 1145 O O . GLU A 1 155 ? 8.243 -8.843 -10.156 1.00 75.12 155 GLU A O 1
ATOM 1150 N N . THR A 1 156 ? 7.235 -10.816 -9.822 1.00 81.50 156 THR A N 1
ATOM 1151 C CA . THR A 1 156 ? 6.837 -11.037 -11.228 1.00 81.50 156 THR A CA 1
ATOM 1152 C C . THR A 1 156 ? 5.380 -11.478 -11.369 1.00 81.50 156 THR A C 1
ATOM 1154 O O . THR A 1 156 ? 4.929 -11.782 -12.470 1.00 81.50 156 THR A O 1
ATOM 1157 N N . ASP A 1 157 ? 4.628 -11.479 -10.264 1.00 82.94 157 ASP A N 1
ATOM 1158 C CA . ASP A 1 157 ? 3.202 -11.828 -10.184 1.00 82.94 157 ASP A CA 1
ATOM 1159 C C . ASP A 1 157 ? 2.311 -10.933 -11.059 1.00 82.94 157 ASP A C 1
ATOM 1161 O O . ASP A 1 157 ? 1.206 -11.317 -11.428 1.00 82.94 157 ASP A O 1
ATOM 1165 N N . TRP A 1 158 ? 2.805 -9.752 -11.417 1.00 84.12 158 TRP A N 1
ATOM 1166 C CA . TRP A 1 158 ? 2.089 -8.724 -12.163 1.00 84.12 158 TRP A CA 1
ATOM 1167 C C . TRP A 1 158 ? 2.369 -8.720 -13.676 1.00 84.12 158 TRP A C 1
ATOM 1169 O O . TRP A 1 158 ? 1.677 -8.013 -14.407 1.00 84.12 158 TRP A O 1
ATOM 1179 N N . ILE A 1 159 ? 3.351 -9.486 -14.175 1.00 86.50 159 ILE A N 1
ATOM 1180 C CA . ILE A 1 159 ? 3.830 -9.360 -15.567 1.00 86.50 159 ILE A CA 1
ATOM 1181 C C . ILE A 1 159 ? 2.727 -9.643 -16.595 1.00 86.50 159 ILE A C 1
ATOM 1183 O O . ILE A 1 159 ? 2.601 -8.924 -17.585 1.00 86.50 159 ILE A O 1
ATOM 1187 N N . ASP A 1 160 ? 1.917 -10.678 -16.385 1.00 88.50 160 ASP A N 1
ATOM 1188 C CA . ASP A 1 160 ? 0.887 -11.051 -17.362 1.00 88.50 160 ASP A CA 1
ATOM 1189 C C . ASP A 1 160 ? -0.227 -9.996 -17.435 1.00 88.50 160 ASP A C 1
ATOM 1191 O O . ASP A 1 160 ? -0.719 -9.683 -18.520 1.00 88.50 160 ASP A O 1
ATOM 1195 N N . ALA A 1 161 ? -0.568 -9.380 -16.298 1.00 89.31 161 ALA A N 1
ATOM 1196 C CA . ALA A 1 161 ? -1.517 -8.273 -16.242 1.00 89.31 161 ALA A CA 1
ATOM 1197 C C . ALA A 1 161 ? -0.953 -6.999 -16.894 1.00 89.31 161 ALA A C 1
ATOM 1199 O O . ALA A 1 161 ? -1.672 -6.326 -17.628 1.00 89.31 161 ALA A O 1
ATOM 1200 N N . ALA A 1 162 ? 0.334 -6.702 -16.692 1.00 85.62 162 ALA A N 1
ATOM 1201 C CA . ALA A 1 162 ? 1.010 -5.598 -17.371 1.00 85.62 162 ALA A CA 1
ATOM 1202 C C . ALA A 1 162 ? 0.996 -5.785 -18.901 1.00 85.62 162 ALA A C 1
ATOM 1204 O O . ALA A 1 162 ? 0.605 -4.880 -19.636 1.00 85.62 162 ALA A O 1
ATOM 1205 N N . ASN A 1 163 ? 1.323 -6.986 -19.390 1.00 88.31 163 ASN A N 1
ATOM 1206 C CA . ASN A 1 163 ? 1.263 -7.307 -20.819 1.00 88.31 163 ASN A CA 1
ATOM 1207 C C . ASN A 1 163 ? -0.150 -7.160 -21.397 1.00 88.31 163 ASN A C 1
ATOM 1209 O O . ASN A 1 163 ? -0.316 -6.617 -22.488 1.00 88.31 163 ASN A O 1
ATOM 1213 N N . ALA A 1 164 ? -1.177 -7.602 -20.664 1.00 90.00 164 ALA A N 1
ATOM 1214 C CA . ALA A 1 164 ? -2.571 -7.446 -21.083 1.00 90.00 164 ALA A CA 1
ATOM 1215 C C . ALA A 1 164 ? -3.002 -5.971 -21.204 1.00 90.00 164 ALA A C 1
ATOM 1217 O O . ALA A 1 164 ? -3.892 -5.662 -21.995 1.00 90.00 164 ALA A O 1
ATOM 1218 N N . LEU A 1 165 ? -2.360 -5.066 -20.458 1.00 88.19 165 LEU A N 1
ATOM 1219 C CA . LEU A 1 165 ? -2.571 -3.619 -20.547 1.00 88.19 165 LEU A CA 1
ATOM 1220 C C . LEU A 1 165 ? -1.775 -2.943 -21.674 1.00 88.19 165 LEU A C 1
ATOM 1222 O O . LEU A 1 165 ? -1.978 -1.758 -21.920 1.00 88.19 165 LEU A O 1
ATOM 1226 N N . GLY A 1 166 ? -0.904 -3.671 -22.377 1.00 86.50 166 GLY A N 1
ATOM 1227 C CA . GLY A 1 166 ? -0.063 -3.113 -23.438 1.00 86.50 166 GLY A CA 1
ATOM 1228 C C . GLY A 1 166 ? 1.266 -2.540 -22.945 1.00 86.50 166 GLY A C 1
ATOM 1229 O O . GLY A 1 166 ? 1.810 -1.647 -23.590 1.00 86.50 166 GLY A O 1
ATOM 1230 N N . ALA A 1 167 ? 1.779 -3.037 -21.815 1.00 88.12 167 ALA A N 1
ATOM 1231 C CA . ALA A 1 167 ? 3.138 -2.747 -21.365 1.00 88.12 167 ALA A CA 1
ATOM 1232 C C . ALA A 1 167 ? 4.188 -3.120 -22.420 1.00 88.12 167 ALA A C 1
ATOM 1234 O O . ALA A 1 167 ? 3.964 -4.002 -23.257 1.00 88.12 167 ALA A O 1
ATOM 1235 N N . ASP A 1 168 ? 5.358 -2.488 -22.337 1.00 86.75 168 ASP A N 1
ATOM 1236 C CA . ASP A 1 168 ? 6.467 -2.819 -23.222 1.00 86.75 168 ASP A CA 1
ATOM 1237 C C . ASP A 1 168 ? 6.918 -4.278 -23.021 1.00 86.75 168 ASP A C 1
ATOM 1239 O O . ASP A 1 168 ? 7.306 -4.725 -21.931 1.00 86.75 168 ASP A O 1
ATOM 1243 N N . ARG A 1 169 ? 6.848 -5.045 -24.110 1.00 87.25 169 ARG A N 1
ATOM 1244 C CA . ARG A 1 169 ? 7.172 -6.466 -24.097 1.00 87.25 169 ARG A CA 1
ATOM 1245 C C . ARG A 1 169 ? 8.660 -6.720 -23.867 1.00 87.25 169 ARG A C 1
ATOM 1247 O O . ARG A 1 169 ? 9.002 -7.683 -23.187 1.00 87.25 169 ARG A O 1
ATOM 1254 N N . GLU A 1 170 ? 9.540 -5.885 -24.412 1.00 86.44 170 GLU A N 1
ATOM 1255 C CA . GLU A 1 170 ? 10.983 -6.052 -24.231 1.00 86.44 170 GLU A CA 1
ATOM 1256 C C . GLU A 1 170 ? 11.361 -5.853 -22.762 1.00 86.44 170 GLU A C 1
ATOM 1258 O O . GLU A 1 170 ? 12.102 -6.663 -22.196 1.00 86.44 170 GLU A O 1
ATOM 1263 N N . LEU A 1 171 ? 10.779 -4.838 -22.115 1.00 83.88 171 LEU A N 1
ATOM 1264 C CA . LEU A 1 171 ? 11.027 -4.562 -20.700 1.00 83.88 171 LEU A CA 1
ATOM 1265 C C . LEU A 1 171 ? 10.473 -5.677 -19.796 1.00 83.88 171 LEU A C 1
ATOM 1267 O O . LEU A 1 171 ? 11.161 -6.152 -18.888 1.00 83.88 171 LEU A O 1
ATOM 1271 N N . THR A 1 172 ? 9.248 -6.150 -20.051 1.00 85.06 172 THR A N 1
ATOM 1272 C CA . THR A 1 172 ? 8.649 -7.241 -19.258 1.00 85.06 172 THR A CA 1
ATOM 1273 C C . THR A 1 172 ? 9.381 -8.576 -19.433 1.00 85.06 172 THR A C 1
ATOM 1275 O O . THR A 1 172 ? 9.599 -9.287 -18.444 1.00 85.06 172 THR A O 1
ATOM 1278 N N . ASP A 1 173 ? 9.813 -8.918 -20.652 1.00 85.75 173 ASP A N 1
ATOM 1279 C CA . ASP A 1 173 ? 10.601 -10.127 -20.921 1.00 85.75 173 ASP A CA 1
ATOM 1280 C C . ASP A 1 173 ? 11.980 -10.057 -20.249 1.00 85.75 173 ASP A C 1
ATOM 1282 O O . ASP A 1 173 ? 12.451 -11.051 -19.680 1.00 85.75 173 ASP A O 1
ATOM 1286 N N . TRP A 1 174 ? 12.600 -8.875 -20.223 1.00 84.25 174 TRP A N 1
ATOM 1287 C CA . TRP A 1 174 ? 13.852 -8.662 -19.507 1.00 84.25 174 TRP A CA 1
ATOM 1288 C C . TRP A 1 174 ? 13.689 -8.870 -17.992 1.00 84.25 174 TRP A C 1
ATOM 1290 O O . TRP A 1 174 ? 14.458 -9.630 -17.392 1.00 84.25 174 TRP A O 1
ATOM 1300 N N . VAL A 1 175 ? 12.658 -8.279 -17.366 1.00 81.50 175 VAL A N 1
ATOM 1301 C CA . VAL A 1 175 ? 12.427 -8.411 -15.910 1.00 81.50 175 VAL A CA 1
ATOM 1302 C C . VAL A 1 175 ? 12.198 -9.877 -15.540 1.00 81.50 175 VAL A C 1
ATOM 1304 O O . VAL A 1 175 ? 12.775 -10.378 -14.568 1.00 81.50 175 VAL A O 1
ATOM 1307 N N . ARG A 1 176 ? 11.425 -10.603 -16.358 1.00 82.88 176 ARG A N 1
ATOM 1308 C CA . ARG A 1 176 ? 11.194 -12.046 -16.204 1.00 82.88 176 ARG A CA 1
ATOM 1309 C C . ARG A 1 176 ? 12.500 -12.848 -16.267 1.00 82.88 176 ARG A C 1
ATOM 1311 O O . ARG A 1 176 ? 12.711 -13.751 -15.449 1.00 82.88 176 ARG A O 1
ATOM 1318 N N . ALA A 1 177 ? 13.389 -12.519 -17.203 1.00 82.50 177 ALA A N 1
ATOM 1319 C CA . ALA A 1 177 ? 14.677 -13.192 -17.350 1.00 82.50 177 ALA A CA 1
ATOM 1320 C C . ALA A 1 177 ? 15.592 -12.967 -16.134 1.00 82.50 177 ALA A C 1
ATOM 1322 O O . ALA A 1 177 ? 16.190 -13.921 -15.628 1.00 82.50 177 ALA A O 1
ATOM 1323 N N . VAL A 1 178 ? 15.675 -11.735 -15.617 1.00 77.69 178 VAL A N 1
ATOM 1324 C CA . VAL A 1 178 ? 16.494 -11.436 -14.429 1.00 77.69 178 VAL A CA 1
ATOM 1325 C C . VAL A 1 178 ? 15.933 -12.106 -13.178 1.00 77.69 178 VAL A C 1
ATOM 1327 O O . VAL A 1 178 ? 16.693 -12.700 -12.408 1.00 77.69 178 VAL A O 1
ATOM 1330 N N . ALA A 1 179 ? 14.614 -12.055 -12.978 1.00 75.88 179 ALA A N 1
ATOM 1331 C CA . ALA A 1 179 ? 13.966 -12.697 -11.837 1.00 75.88 179 ALA A CA 1
ATOM 1332 C C . ALA A 1 179 ? 14.208 -14.216 -11.809 1.00 75.88 179 ALA A C 1
ATOM 1334 O O . ALA A 1 179 ? 14.352 -14.790 -10.731 1.00 75.88 179 ALA A O 1
ATOM 1335 N N . SER A 1 180 ? 14.301 -14.854 -12.980 1.00 77.56 180 SER A N 1
ATOM 1336 C CA . SER A 1 180 ? 14.585 -16.289 -13.103 1.00 77.56 180 SER A CA 1
ATOM 1337 C C . SER A 1 180 ? 16.025 -16.629 -12.701 1.00 77.56 180 SER A C 1
ATOM 1339 O O . SER A 1 180 ? 16.233 -17.558 -11.929 1.00 77.56 180 SER A O 1
ATOM 1341 N N . ARG A 1 181 ? 17.012 -15.828 -13.129 1.00 69.38 181 ARG A N 1
ATOM 1342 C CA . ARG A 1 181 ? 18.438 -16.044 -12.803 1.00 69.38 181 ARG A CA 1
ATOM 1343 C C . ARG A 1 181 ? 18.770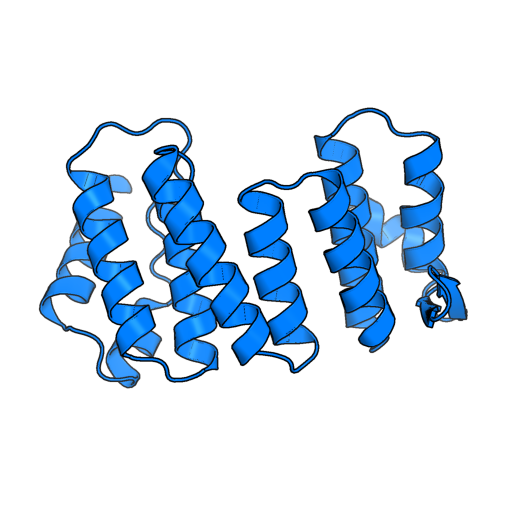 -15.883 -11.321 1.00 69.38 181 ARG A C 1
ATOM 1345 O O . ARG A 1 181 ? 19.719 -16.484 -10.849 1.00 69.38 181 ARG A O 1
ATOM 1352 N N . LYS A 1 182 ? 18.023 -15.053 -10.587 1.00 59.59 182 LYS A N 1
ATOM 1353 C CA . LYS A 1 182 ? 18.230 -14.842 -9.140 1.00 59.59 182 LYS A CA 1
ATOM 1354 C C . LYS A 1 182 ? 17.628 -15.947 -8.256 1.00 59.59 182 LYS A C 1
ATOM 1356 O O . LYS A 1 182 ? 17.777 -15.874 -7.039 1.00 59.59 182 LYS A O 1
ATOM 1361 N N . ARG A 1 183 ? 16.892 -16.906 -8.833 1.00 57.31 183 ARG A N 1
ATOM 1362 C CA . ARG A 1 183 ? 16.315 -18.056 -8.109 1.00 57.31 183 ARG A CA 1
ATOM 1363 C C . ARG A 1 183 ? 17.199 -19.308 -8.158 1.00 57.31 183 ARG A C 1
ATOM 1365 O O . ARG A 1 183 ? 16.918 -20.240 -7.409 1.00 57.31 183 ARG A O 1
ATOM 1372 N N . GLU A 1 184 ? 18.200 -19.319 -9.037 1.00 46.00 184 GLU A N 1
ATOM 1373 C CA . GLU A 1 184 ? 19.251 -20.343 -9.145 1.00 46.00 184 GLU A CA 1
ATOM 1374 C C . GLU A 1 184 ? 20.414 -20.029 -8.195 1.00 46.00 184 GLU A C 1
ATOM 1376 O O . GLU A 1 184 ? 20.960 -20.994 -7.615 1.00 46.00 184 GLU A O 1
#

Sequence (184 aa):
MKLLRHVAKFREKVVSVFGVDAPESASLLIDMLAQTEDPMLRSTLYGGAVTECLLQGCLSAAERIAVARHEEFQDILSLMSLSGTLSDVGKPLEGLACATAALAQAVSERVYVNFAAGNLMRQAIKTGSVEAVNEALDALIDSTQIPRTADCALETDWIDAANALGADRELTDWVRAVASRKRE

Solvent-accessible surface area (backbone atoms only — not comparable to full-atom values): 9674 Å² total; per-residue (Å²): 117,73,66,62,64,74,34,54,86,34,50,88,45,76,40,77,43,97,87,32,62,24,27,38,32,20,45,55,33,55,60,49,46,83,78,45,82,54,66,68,60,40,54,48,29,48,55,47,20,28,49,47,11,55,78,70,68,22,41,73,28,22,46,54,46,33,49,51,46,24,74,72,65,72,40,55,71,32,30,44,49,30,11,53,46,30,36,74,60,74,36,42,69,61,9,31,53,31,14,51,52,18,28,54,50,15,58,73,72,52,38,38,41,48,51,26,24,54,48,23,31,56,32,15,62,78,67,69,36,46,68,47,36,44,53,22,45,53,55,50,55,59,50,74,80,46,97,63,62,85,51,60,81,67,81,64,92,55,50,68,62,39,50,75,66,66,36,60,62,70,56,52,54,47,53,54,53,54,40,54,64,75,75,113

Nearest PDB structures (foldseek):
  6hc2-assembly1_C  TM=5.554E-01  e=1.607E-02  Homo sapiens
  3uq3-assembly1_A  TM=6.558E-01  e=1.879E-01  Saccharomyces cerevisiae S288C
  1qqe-assembly1_A  TM=4.422E-01  e=1.160E-01  Saccharomyces cerevisiae
  9hmf-assembly1_K  TM=5.325E-01  e=4.697E-01  Campylobacter jejuni
  8a5y-assembly1_K  TM=5.150E-01  e=1.119E+00  Saccharomyces cerevisiae

pLDDT: mean 89.85, std 10.77, range [46.0, 98.56]

Organism: NCBI:txid1116389

Mean predicted aligned error: 5.3 Å

Secondary structure (DSSP, 8-state):
-HHHHHHGGGTTSEEEETTEEEEHHHHHHHHGGGG---HHHHHHHHHHHHHHHHHTT-HHHHHHHHHHHHHHH-SHHHHHHHHHHHHHTT-HHHHHHHHHHHHHHHHHHTBSHHHHHHHHHHHHHHHT-HHHHHHHHHHHHHHHSS--BSPPP---TTHHHHHHTT--HHHHHHHHHHHHHTT-

Foldseek 3Di:
DVLLVVLVVQLVDWDADPRATAGVSLVVLVVCCVVDPDLVSNLVSLLSSLVSCLVNVVLVSNQVSLVVNCVVPVALVSLLSNLVSCVSSPNLVVSLVSLVVSLVVCVVVLEQNLVSLVSNLVSCLSVLPLVSNQVSLVSLVVNVVDDGPHYDQRDLPRLVSSVVSVHDPVSSVVSVVRSVVVVD